Protein AF-A0AAN5SGB5-F1 (afdb_monomer_lite)

Foldseek 3Di:
DAEDEAEDEQLPAPDQDPVCPDDSVAAGEDAQVNLQCVLPPRLPDLHAYEYEYAADLDQPWAQHDDHRYCSVSVVQSVLCQQVQAWDWDFDCDDRRTHTDTHGRNAHHWYLAYEYENSQEFDFDDDSQHTYTYWHALCQVRRTDPQHDPPQPPHQQSHWAWDWDDDDQKIWTCTGHGDHIDMDGTDDRRPPPDDDDPPPDDDDDD

Sequence (205 aa):
HKIRLIVLNSEDIPEYDISMKYKGQWDYAFSNEQLNWVAHTALNTDYKIIFCSHTPLIESVEGFDLAIRNSEAMLGIMKAYTTGTSYSSSNNTGDFKYNVSVDYNKKGTIVCCLFGHVHADNIVYKDNIAHISTTCSNCSYRYGSSAIKNATGTVNEIALDFLTIRNDMGFLTRFGAGSDRSFTYVNNTKESKKEKSYLGLKLLG

Organism: Clostridium perfringens (NCBI:txid1502)

Structure (mmCIF, N/CA/C/O backbone):
data_AF-A0AAN5SGB5-F1
#
_entry.id   AF-A0AAN5SGB5-F1
#
loop_
_atom_site.group_PDB
_atom_site.id
_atom_site.type_symbol
_atom_site.label_atom_id
_atom_site.label_alt_id
_atom_site.label_comp_id
_atom_site.label_asym_id
_atom_site.label_entity_id
_atom_site.label_seq_id
_atom_site.pdbx_PDB_ins_code
_atom_site.Cartn_x
_atom_site.Cartn_y
_atom_site.Cartn_z
_atom_site.occupancy
_atom_site.B_iso_or_equiv
_atom_site.auth_seq_id
_atom_site.auth_comp_id
_atom_site.auth_asym_id
_atom_site.auth_atom_id
_atom_site.pdbx_PDB_model_num
ATOM 1 N N . HIS A 1 1 ? -15.866 -13.011 -2.132 1.00 70.69 1 HIS A N 1
ATOM 2 C CA . HIS A 1 1 ? -15.562 -12.089 -1.012 1.00 70.69 1 HIS A CA 1
ATOM 3 C C . HIS A 1 1 ? -15.629 -10.653 -1.502 1.00 70.69 1 HIS A C 1
ATOM 5 O O . HIS A 1 1 ? -15.286 -10.419 -2.653 1.00 70.69 1 HIS A O 1
ATOM 11 N N . LYS A 1 2 ? -16.076 -9.706 -0.669 1.00 91.56 2 LYS A N 1
ATOM 12 C CA . LYS A 1 2 ? -16.088 -8.284 -1.034 1.00 91.56 2 LYS A CA 1
ATOM 13 C C . LYS A 1 2 ? -14.760 -7.642 -0.625 1.00 91.56 2 LYS A C 1
ATOM 15 O O . LYS A 1 2 ? -14.340 -7.794 0.524 1.00 91.56 2 LYS A O 1
ATOM 20 N N . ILE A 1 3 ? -14.109 -6.973 -1.571 1.00 94.62 3 ILE A N 1
ATOM 21 C CA . ILE A 1 3 ? -12.841 -6.265 -1.377 1.00 94.62 3 ILE A CA 1
ATOM 22 C C . ILE A 1 3 ? -13.101 -4.774 -1.586 1.00 94.62 3 ILE A C 1
ATOM 24 O O . ILE A 1 3 ? -13.828 -4.396 -2.505 1.00 94.62 3 ILE A O 1
ATOM 28 N N . ARG A 1 4 ? -12.530 -3.933 -0.724 1.00 97.44 4 ARG A N 1
ATOM 29 C CA . ARG A 1 4 ? -12.435 -2.486 -0.918 1.00 97.44 4 ARG A CA 1
ATOM 30 C C . ARG A 1 4 ? -10.988 -2.146 -1.252 1.00 97.44 4 ARG A C 1
ATOM 32 O O . ARG A 1 4 ? -10.087 -2.470 -0.482 1.00 97.44 4 ARG A O 1
ATOM 39 N N . LEU A 1 5 ? -10.800 -1.488 -2.389 1.00 98.06 5 LEU A N 1
ATOM 40 C CA . LEU A 1 5 ? -9.534 -0.873 -2.754 1.00 98.06 5 LEU A CA 1
ATOM 41 C C . LEU A 1 5 ? -9.493 0.537 -2.162 1.00 98.06 5 LEU A C 1
ATOM 43 O O . LEU A 1 5 ? -10.425 1.313 -2.374 1.00 98.06 5 LEU A O 1
ATOM 47 N N . ILE A 1 6 ? -8.445 0.848 -1.408 1.00 98.75 6 ILE A N 1
ATOM 48 C CA . ILE A 1 6 ? -8.184 2.181 -0.865 1.00 98.75 6 ILE A CA 1
ATOM 49 C C . ILE A 1 6 ? -6.907 2.685 -1.523 1.00 98.75 6 ILE A C 1
ATOM 51 O O . ILE A 1 6 ? -5.841 2.109 -1.323 1.00 98.75 6 ILE A O 1
ATOM 55 N N . VAL A 1 7 ? -7.022 3.742 -2.320 1.00 98.56 7 VAL A N 1
ATOM 56 C CA . VAL A 1 7 ? -5.878 4.379 -2.976 1.00 98.56 7 VAL A CA 1
ATOM 57 C C . VAL A 1 7 ? -5.462 5.574 -2.132 1.00 98.56 7 VAL A C 1
ATOM 59 O O . VAL A 1 7 ? -6.266 6.473 -1.899 1.00 98.56 7 VAL A O 1
ATOM 62 N N . LEU A 1 8 ? -4.229 5.539 -1.643 1.00 98.44 8 LEU A N 1
ATOM 63 C CA . LEU A 1 8 ? -3.609 6.583 -0.848 1.00 98.44 8 LEU A CA 1
ATOM 64 C C . LEU A 1 8 ? -2.849 7.532 -1.771 1.00 98.44 8 LEU A C 1
ATOM 66 O O . LEU A 1 8 ? -2.127 7.087 -2.667 1.00 98.44 8 LEU A O 1
ATOM 70 N N . ASN A 1 9 ? -2.979 8.830 -1.520 1.00 96.62 9 ASN A N 1
ATOM 71 C CA . ASN A 1 9 ? -2.089 9.819 -2.105 1.00 96.62 9 ASN A CA 1
ATOM 72 C C . ASN A 1 9 ? -0.873 9.964 -1.185 1.00 96.62 9 ASN A C 1
ATOM 74 O O . ASN A 1 9 ? -0.976 10.581 -0.129 1.00 96.62 9 ASN A O 1
ATOM 78 N N . SER A 1 10 ? 0.261 9.372 -1.556 1.00 95.38 10 SER A N 1
ATOM 79 C CA . SER A 1 10 ? 1.516 9.520 -0.806 1.00 95.38 10 SER A CA 1
ATOM 80 C C . SER A 1 10 ? 2.233 10.849 -1.063 1.00 95.38 10 SER A C 1
ATOM 82 O O . SER A 1 10 ? 3.221 11.144 -0.399 1.00 95.38 10 SER A O 1
ATOM 84 N N . GLU A 1 11 ? 1.732 11.654 -1.998 1.00 93.12 11 GLU A N 1
ATOM 85 C CA . GLU A 1 11 ? 2.181 13.017 -2.306 1.00 93.12 11 GLU A CA 1
ATOM 86 C C . GLU A 1 11 ? 1.137 14.032 -1.819 1.00 93.12 11 GLU A C 1
ATOM 88 O O . GLU A 1 11 ? 0.857 15.045 -2.458 1.00 93.12 11 GLU A O 1
ATOM 93 N N . ASP A 1 12 ? 0.507 13.746 -0.680 1.00 93.81 12 ASP A N 1
ATOM 94 C CA . ASP A 1 12 ? -0.491 14.611 -0.055 1.00 93.81 12 ASP A CA 1
ATOM 95 C C . ASP A 1 12 ? 0.194 15.687 0.792 1.00 93.81 12 ASP A C 1
ATOM 97 O O . ASP A 1 12 ? 0.103 15.738 2.023 1.00 93.81 12 ASP A O 1
ATOM 101 N N . ILE A 1 13 ? 0.989 16.493 0.091 1.00 90.38 13 ILE A N 1
ATOM 102 C CA . ILE A 1 13 ? 1.775 17.596 0.627 1.00 90.38 13 ILE A CA 1
ATOM 103 C C . ILE A 1 13 ? 0.966 18.903 0.584 1.00 90.38 13 ILE A C 1
ATOM 105 O O . ILE A 1 13 ? 0.149 19.088 -0.319 1.00 90.38 13 ILE A O 1
ATOM 109 N N . PRO A 1 14 ? 1.194 19.836 1.528 1.00 83.62 14 PRO A N 1
ATOM 110 C CA . PRO A 1 14 ? 0.604 21.170 1.477 1.00 83.62 14 PRO A CA 1
ATOM 111 C C . PRO A 1 14 ? 0.874 21.855 0.131 1.00 83.62 14 PRO A C 1
ATOM 113 O O . PRO A 1 14 ? 1.974 21.749 -0.412 1.00 83.62 14 PRO A O 1
ATOM 116 N N . GLU A 1 15 ? -0.150 22.529 -0.394 1.00 69.88 15 GLU A N 1
ATOM 117 C CA . GLU A 1 15 ? -0.202 23.036 -1.765 1.00 69.88 15 GLU A CA 1
ATOM 118 C C . GLU A 1 15 ? 0.972 23.948 -2.170 1.00 69.88 15 GLU A C 1
ATOM 120 O O . GLU A 1 15 ? 1.651 24.585 -1.362 1.00 69.88 15 GLU A O 1
ATOM 125 N N . TYR A 1 16 ? 1.165 23.998 -3.485 1.00 61.81 16 TYR A N 1
ATOM 126 C CA . TYR A 1 16 ? 2.232 24.657 -4.227 1.00 61.81 16 TYR A CA 1
ATOM 127 C C . TYR A 1 16 ? 2.280 26.176 -3.966 1.00 61.81 16 TYR A C 1
ATOM 129 O O . TYR A 1 16 ? 1.573 26.957 -4.600 1.00 61.81 16 TYR A O 1
ATOM 137 N N . ASP A 1 17 ? 3.143 26.618 -3.054 1.00 60.91 17 ASP A N 1
ATOM 138 C CA . ASP A 1 17 ? 3.555 28.024 -2.990 1.00 60.91 17 ASP A CA 1
ATOM 139 C C . ASP A 1 17 ? 4.464 28.348 -4.196 1.00 60.91 17 ASP A C 1
ATOM 141 O O . ASP A 1 17 ? 5.175 27.478 -4.700 1.00 60.91 17 ASP A O 1
ATOM 145 N N . ILE A 1 18 ? 4.488 29.606 -4.649 1.00 67.94 18 ILE A N 1
ATOM 146 C CA . ILE A 1 18 ? 5.368 30.127 -5.717 1.00 67.94 18 ILE A CA 1
ATOM 147 C C . ILE A 1 18 ? 6.843 29.804 -5.413 1.00 67.94 18 ILE A C 1
ATOM 149 O O . ILE A 1 18 ? 7.663 29.668 -6.321 1.00 67.94 18 ILE A O 1
ATOM 153 N N . SER A 1 19 ? 7.173 29.633 -4.130 1.00 74.31 19 SER A N 1
ATOM 154 C CA . SER A 1 19 ? 8.485 29.199 -3.650 1.00 74.31 19 SER A CA 1
ATOM 155 C C . SER A 1 19 ? 8.826 27.724 -3.924 1.00 74.31 19 SER A C 1
ATOM 157 O O . SER A 1 19 ? 9.980 27.341 -3.741 1.00 74.31 19 SER A O 1
ATOM 159 N N . MET A 1 20 ? 7.862 26.895 -4.349 1.00 76.56 20 MET A N 1
ATOM 160 C CA . MET A 1 20 ? 7.984 25.435 -4.484 1.00 76.56 20 MET A CA 1
ATOM 161 C C . MET A 1 20 ? 8.637 24.788 -3.257 1.00 76.56 20 MET A C 1
ATOM 163 O O . MET A 1 20 ? 9.557 23.975 -3.385 1.00 76.56 20 MET A O 1
ATOM 167 N N . LYS A 1 21 ? 8.188 25.177 -2.057 1.00 85.19 21 LYS A N 1
ATOM 168 C CA . LYS A 1 21 ? 8.764 24.704 -0.789 1.00 85.19 21 LYS A CA 1
ATOM 169 C C . LYS A 1 21 ? 8.881 23.176 -0.722 1.00 85.19 21 LYS A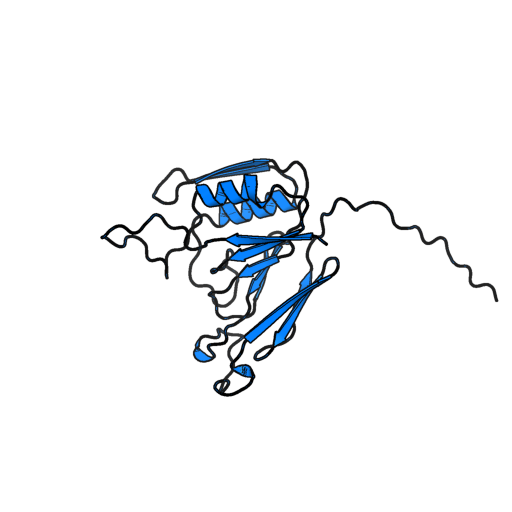 C 1
ATOM 171 O O . LYS A 1 21 ? 9.873 22.676 -0.199 1.00 85.19 21 LYS A O 1
ATOM 176 N N . TYR A 1 22 ? 7.892 22.469 -1.270 1.00 87.31 22 TYR A N 1
ATOM 177 C CA . TYR A 1 22 ? 7.870 21.015 -1.391 1.00 87.31 22 TYR A CA 1
ATOM 178 C C . TYR A 1 22 ? 7.742 20.601 -2.854 1.00 87.31 22 TYR A C 1
ATOM 180 O O . TYR A 1 22 ? 7.028 21.234 -3.636 1.00 87.31 22 TYR A O 1
ATOM 188 N N . LYS A 1 23 ? 8.435 19.527 -3.230 1.00 83.00 23 LYS A N 1
ATOM 189 C CA . LYS A 1 23 ? 8.429 18.978 -4.588 1.00 83.00 23 LYS A CA 1
ATOM 190 C C . LYS A 1 23 ? 7.710 17.639 -4.573 1.00 83.00 23 LYS A C 1
ATOM 192 O O . LYS A 1 23 ? 8.250 16.700 -4.011 1.00 83.00 23 LYS A O 1
ATOM 197 N N . GLY A 1 24 ? 6.571 17.513 -5.257 1.00 76.94 24 GLY A N 1
ATOM 198 C CA . GLY A 1 24 ? 5.805 16.250 -5.294 1.00 76.94 24 GLY A CA 1
ATOM 199 C C . GLY A 1 24 ? 6.640 15.018 -5.674 1.00 76.94 24 GLY A C 1
ATOM 200 O O . GLY A 1 24 ? 6.460 13.953 -5.107 1.00 76.94 24 GLY A O 1
ATOM 201 N N . GLN A 1 25 ? 7.661 15.190 -6.523 1.00 78.50 25 GLN A N 1
ATOM 202 C CA . GLN A 1 25 ? 8.574 14.104 -6.893 1.00 78.50 25 GLN A CA 1
ATOM 203 C C . GLN A 1 25 ? 9.465 13.586 -5.743 1.00 78.50 25 GLN A C 1
ATOM 205 O O . GLN A 1 25 ? 9.964 12.475 -5.842 1.00 78.50 25 GLN A O 1
ATOM 210 N N . TRP A 1 26 ? 9.722 14.378 -4.696 1.00 85.19 26 TRP A N 1
ATOM 211 C CA . TRP A 1 26 ? 10.708 14.062 -3.643 1.00 85.19 26 TRP A CA 1
ATOM 212 C C . TRP A 1 26 ? 10.199 14.299 -2.219 1.00 85.19 26 TRP A C 1
ATOM 214 O O . TRP A 1 26 ? 10.902 14.026 -1.249 1.00 85.19 26 TRP A O 1
ATOM 224 N N . ASP A 1 27 ? 8.995 14.839 -2.076 1.00 90.75 27 ASP A N 1
ATOM 225 C CA . ASP A 1 27 ? 8.362 15.116 -0.803 1.00 90.75 27 ASP A CA 1
ATOM 226 C C . ASP A 1 27 ? 7.076 14.316 -0.705 1.00 90.75 27 ASP A C 1
ATOM 228 O O . ASP A 1 27 ? 6.106 14.563 -1.417 1.00 90.75 27 ASP A O 1
ATOM 232 N N . TYR A 1 28 ? 7.075 13.380 0.236 1.00 94.44 28 TYR A N 1
ATOM 233 C CA . TYR A 1 28 ? 5.950 12.494 0.471 1.00 94.44 28 TYR A CA 1
ATOM 234 C C . TYR A 1 28 ? 5.349 12.781 1.841 1.00 94.44 28 TYR A C 1
ATOM 236 O O . TYR A 1 28 ? 6.070 12.985 2.828 1.00 94.44 28 TYR A O 1
ATOM 244 N N . ALA A 1 29 ? 4.025 12.791 1.915 1.00 95.88 29 ALA A N 1
ATOM 245 C CA . ALA A 1 29 ? 3.300 12.971 3.160 1.00 95.88 29 ALA A CA 1
ATOM 246 C C . ALA A 1 29 ? 1.897 12.372 3.084 1.00 95.88 29 ALA A C 1
ATOM 248 O O . ALA A 1 29 ? 1.324 12.227 2.005 1.00 95.88 29 ALA A O 1
ATOM 249 N N . PHE A 1 30 ? 1.339 12.090 4.259 1.00 97.38 30 PHE A N 1
ATOM 250 C CA . PHE A 1 30 ? -0.102 11.973 4.448 1.00 97.38 30 PHE A CA 1
ATOM 251 C C . PHE A 1 30 ? -0.606 13.164 5.261 1.00 97.38 30 PHE A C 1
ATOM 253 O O . PHE A 1 30 ? -0.117 13.412 6.370 1.00 97.38 30 PHE A O 1
ATOM 260 N N . SER A 1 31 ? -1.588 13.889 4.724 1.00 96.56 31 SER A N 1
ATOM 261 C CA . SER A 1 31 ? -2.222 15.001 5.432 1.00 96.56 31 SER A CA 1
ATOM 262 C C . SER A 1 31 ? -3.044 14.521 6.628 1.00 96.56 31 SER A C 1
ATOM 264 O O . SER A 1 31 ? -3.433 13.351 6.744 1.00 96.56 31 SER A O 1
ATOM 266 N N . ASN A 1 32 ? -3.367 15.464 7.508 1.00 97.50 32 ASN A N 1
ATOM 267 C CA . ASN A 1 32 ? -4.323 15.249 8.584 1.00 97.50 32 ASN A CA 1
ATOM 268 C C . ASN A 1 32 ? -5.679 14.747 8.052 1.00 97.50 32 ASN A C 1
ATOM 270 O O . ASN A 1 32 ? -6.284 13.843 8.633 1.00 97.50 32 ASN A O 1
ATOM 274 N N . GLU A 1 33 ? -6.145 15.317 6.945 1.00 97.81 33 GLU A N 1
ATOM 275 C CA . GLU A 1 33 ? -7.416 15.011 6.297 1.00 97.81 33 GLU A CA 1
ATOM 276 C C . GLU A 1 33 ? -7.434 13.570 5.785 1.00 97.81 33 GLU A C 1
ATOM 278 O O . GLU A 1 33 ? -8.380 12.832 6.068 1.00 97.81 33 GLU A O 1
ATOM 283 N N . GLN A 1 34 ? -6.378 13.134 5.094 1.00 98.44 34 GLN A N 1
ATOM 284 C CA . GLN A 1 34 ? -6.290 11.771 4.575 1.00 98.44 34 GLN A CA 1
ATOM 285 C C . GLN A 1 34 ? -6.175 10.739 5.701 1.00 98.44 34 GLN A C 1
ATOM 287 O O . GLN A 1 34 ? -6.854 9.711 5.651 1.00 98.44 34 GLN A O 1
ATOM 292 N N . LEU A 1 35 ? -5.387 11.015 6.747 1.00 98.75 35 LEU A N 1
ATOM 293 C CA . LEU A 1 35 ? -5.286 10.139 7.922 1.00 98.75 35 LEU A CA 1
ATOM 294 C C . LEU A 1 35 ? -6.650 9.945 8.597 1.00 98.75 35 LEU A C 1
ATOM 296 O O . LEU A 1 35 ? -7.064 8.811 8.853 1.00 98.75 35 LEU A O 1
ATOM 300 N N . ASN A 1 36 ? -7.384 11.035 8.828 1.00 98.75 36 ASN A N 1
ATOM 301 C CA . ASN A 1 36 ? -8.719 10.980 9.425 1.00 98.75 36 ASN A CA 1
ATOM 302 C C . ASN A 1 36 ? -9.744 10.319 8.493 1.00 98.75 36 ASN A C 1
ATOM 304 O O . ASN A 1 36 ? -10.579 9.530 8.944 1.00 98.75 36 ASN A O 1
ATOM 308 N N . TRP A 1 37 ? -9.671 10.571 7.185 1.00 98.81 37 TRP A N 1
ATOM 309 C CA . TRP A 1 37 ? -10.528 9.904 6.209 1.00 98.81 37 TRP A CA 1
ATOM 310 C C . TRP A 1 37 ? -10.309 8.387 6.204 1.00 98.81 37 TRP A C 1
ATOM 312 O O . TRP A 1 37 ? -11.288 7.633 6.251 1.00 98.81 37 TRP A O 1
ATOM 322 N N . VAL A 1 38 ? -9.055 7.921 6.217 1.00 98.81 38 VAL A N 1
ATOM 323 C CA . VAL A 1 38 ? -8.754 6.484 6.304 1.00 98.81 38 VAL A CA 1
ATOM 324 C C . VAL A 1 38 ? -9.309 5.904 7.601 1.00 98.81 38 VAL A C 1
ATOM 326 O O . VAL A 1 38 ? -10.053 4.920 7.550 1.00 98.81 38 VAL A O 1
ATOM 329 N N . ALA A 1 39 ? -8.995 6.531 8.738 1.00 98.69 39 ALA A N 1
ATOM 330 C CA . ALA A 1 39 ? -9.362 6.038 10.062 1.00 98.69 39 ALA A CA 1
ATOM 331 C C . ALA A 1 39 ? -10.882 5.939 10.273 1.00 98.69 39 ALA A C 1
ATOM 333 O O . ALA A 1 39 ? -11.379 4.946 10.803 1.00 98.69 39 ALA A O 1
ATOM 334 N N . HIS A 1 40 ? -11.636 6.949 9.837 1.00 98.50 40 HIS A N 1
ATOM 335 C CA . HIS A 1 40 ? -13.053 7.079 10.191 1.00 98.50 40 HIS A CA 1
ATOM 336 C C . HIS A 1 40 ? -14.019 6.703 9.068 1.00 98.50 40 HIS A C 1
ATOM 338 O O . HIS A 1 40 ? -15.154 6.309 9.342 1.00 98.50 40 HIS A O 1
ATOM 344 N N . THR A 1 41 ? -13.591 6.802 7.808 1.00 98.44 41 THR A N 1
ATOM 345 C CA . THR A 1 41 ? -14.470 6.606 6.645 1.00 98.44 41 THR A CA 1
ATOM 346 C C . THR A 1 41 ? -14.069 5.380 5.836 1.00 98.44 41 THR A C 1
ATOM 348 O O . THR A 1 41 ? -14.877 4.468 5.644 1.00 98.44 41 THR A O 1
ATOM 351 N N . ALA A 1 42 ? -12.821 5.319 5.367 1.00 98.25 42 ALA A N 1
ATOM 352 C CA . ALA A 1 42 ? -12.399 4.279 4.432 1.00 98.25 42 ALA A CA 1
ATOM 353 C C . ALA A 1 42 ? -12.380 2.885 5.084 1.00 98.25 42 ALA A C 1
ATOM 355 O O . ALA A 1 42 ? -12.842 1.913 4.473 1.00 98.25 42 ALA A O 1
ATOM 356 N N . LEU A 1 43 ? -11.922 2.803 6.338 1.00 97.75 43 LEU A N 1
ATOM 357 C CA . LEU A 1 43 ? -11.864 1.568 7.129 1.00 97.75 43 LEU A CA 1
ATOM 358 C C . LEU A 1 43 ? -13.170 1.229 7.861 1.00 97.75 43 LEU A C 1
ATOM 360 O O . LEU A 1 43 ? -13.315 0.118 8.375 1.00 97.75 43 LEU A O 1
ATOM 364 N N . ASN A 1 44 ? -14.170 2.115 7.840 1.00 95.38 44 ASN A N 1
ATOM 365 C CA . ASN A 1 44 ? -15.505 1.809 8.350 1.00 95.38 44 ASN A CA 1
ATOM 366 C C . ASN A 1 44 ? -16.273 0.910 7.364 1.00 95.38 44 ASN A C 1
ATOM 368 O O . ASN A 1 44 ? -17.079 1.354 6.543 1.00 95.38 44 ASN A O 1
ATOM 372 N N . THR A 1 45 ? -15.952 -0.381 7.389 1.00 94.25 45 THR A N 1
ATOM 373 C CA . THR A 1 45 ? -16.521 -1.401 6.504 1.00 94.25 45 THR A CA 1
ATOM 374 C C . THR A 1 45 ? -16.342 -2.805 7.082 1.00 94.25 45 THR A C 1
ATOM 376 O O . THR A 1 45 ? -15.561 -3.020 8.008 1.00 94.25 45 THR A O 1
ATOM 379 N N . ASP A 1 46 ? -17.075 -3.767 6.523 1.00 92.19 46 ASP A N 1
ATOM 380 C CA . ASP A 1 46 ? -16.894 -5.207 6.755 1.00 92.19 46 ASP A CA 1
ATOM 381 C C . ASP A 1 46 ? -16.121 -5.895 5.606 1.00 92.19 46 ASP A C 1
ATOM 383 O O . ASP A 1 46 ? -16.009 -7.120 5.568 1.00 92.19 46 ASP A O 1
ATOM 387 N N . TYR A 1 47 ? -15.633 -5.132 4.620 1.00 95.38 47 TYR A N 1
ATOM 388 C CA . TYR A 1 47 ? -14.919 -5.676 3.459 1.00 95.38 47 TYR A CA 1
ATOM 389 C C . TYR A 1 47 ? -13.450 -5.925 3.800 1.00 95.38 47 TYR A C 1
ATOM 391 O O . TYR A 1 47 ? -12.880 -5.262 4.664 1.00 95.38 47 TYR A O 1
ATOM 399 N N . LYS A 1 48 ? -12.814 -6.851 3.074 1.00 95.62 48 LYS A N 1
ATOM 400 C CA . LYS A 1 48 ? -11.353 -6.979 3.102 1.00 95.62 48 LYS A CA 1
ATOM 401 C C . LYS A 1 48 ? -10.730 -5.779 2.389 1.00 95.62 48 LYS A C 1
ATOM 403 O O . LYS A 1 48 ? -11.280 -5.315 1.390 1.00 95.62 48 LYS A O 1
ATOM 408 N N . ILE A 1 49 ? -9.597 -5.299 2.877 1.00 98.06 49 ILE A N 1
ATOM 409 C CA . ILE A 1 49 ? -8.957 -4.081 2.380 1.00 98.06 49 ILE A CA 1
ATOM 410 C C . ILE A 1 49 ? -7.717 -4.423 1.562 1.00 98.06 49 ILE A C 1
ATOM 412 O O . ILE A 1 49 ? -6.894 -5.225 1.999 1.00 98.06 49 ILE A O 1
ATOM 416 N N . ILE A 1 50 ? -7.567 -3.788 0.404 1.00 98.62 50 ILE A N 1
ATOM 417 C CA . ILE A 1 50 ? -6.280 -3.644 -0.281 1.00 98.62 50 ILE A CA 1
ATOM 418 C C . ILE A 1 50 ? -5.953 -2.157 -0.278 1.00 98.62 50 ILE A C 1
ATOM 420 O O . ILE A 1 50 ? -6.772 -1.352 -0.725 1.00 98.62 50 ILE A O 1
ATOM 424 N N . PHE A 1 51 ? -4.777 -1.804 0.226 1.00 98.81 51 PHE A N 1
ATOM 425 C CA . PHE A 1 51 ? -4.242 -0.456 0.079 1.00 98.81 51 PHE A CA 1
ATOM 426 C C . PHE A 1 51 ? -3.372 -0.374 -1.172 1.00 98.81 51 PHE A C 1
ATOM 428 O O . PHE A 1 51 ? -2.660 -1.327 -1.480 1.00 98.81 51 PHE A O 1
ATOM 435 N N . CYS A 1 52 ? -3.404 0.764 -1.854 1.00 98.56 52 CYS A N 1
ATOM 436 C CA . CYS A 1 52 ? -2.455 1.133 -2.898 1.00 98.56 52 CYS A CA 1
ATOM 437 C C . CYS A 1 52 ? -1.830 2.480 -2.545 1.00 98.56 52 CYS A C 1
ATOM 439 O O . CYS A 1 52 ? -2.556 3.403 -2.195 1.00 98.56 52 CYS A O 1
ATOM 441 N N . SER A 1 53 ? -0.517 2.601 -2.676 1.00 97.56 53 SER A N 1
ATOM 442 C CA . SER A 1 53 ? 0.244 3.846 -2.527 1.00 97.56 53 SER A CA 1
ATOM 443 C C . SER A 1 53 ? 1.223 3.968 -3.693 1.00 97.56 53 SER A C 1
ATOM 445 O O . SER A 1 53 ? 1.586 2.952 -4.285 1.00 97.56 53 SER A O 1
ATOM 447 N N . HIS A 1 54 ? 1.670 5.173 -4.047 1.00 96.06 54 HIS A N 1
ATOM 448 C CA . HIS A 1 54 ? 2.774 5.282 -5.001 1.00 96.06 54 HIS A CA 1
ATOM 449 C C . HIS A 1 54 ? 4.088 4.870 -4.329 1.00 96.06 54 HIS A C 1
ATOM 451 O O . HIS A 1 54 ? 4.751 3.944 -4.797 1.00 96.06 54 HIS A O 1
ATOM 457 N N . THR A 1 55 ? 4.412 5.489 -3.194 1.00 96.25 55 THR A N 1
ATOM 458 C CA . THR A 1 55 ? 5.663 5.256 -2.462 1.00 96.25 55 THR A CA 1
ATOM 459 C C . THR A 1 55 ? 5.487 4.241 -1.325 1.00 96.25 55 THR A C 1
ATOM 461 O O . THR A 1 55 ? 4.366 4.040 -0.827 1.00 96.25 55 THR A O 1
ATOM 464 N N . PRO A 1 56 ? 6.565 3.541 -0.920 1.00 96.69 56 PRO A N 1
ATOM 465 C CA . PRO A 1 56 ? 6.512 2.581 0.176 1.00 96.69 56 PRO A CA 1
ATOM 466 C C . PRO A 1 56 ? 6.222 3.255 1.521 1.00 96.69 56 PRO A C 1
ATOM 468 O O . PRO A 1 56 ? 6.891 4.200 1.923 1.00 96.69 56 PRO A O 1
ATOM 471 N N . LEU A 1 57 ? 5.281 2.690 2.283 1.00 97.00 57 LEU A N 1
ATOM 472 C CA . LEU A 1 57 ? 5.016 3.110 3.668 1.00 97.00 57 LEU A CA 1
ATOM 473 C C . LEU A 1 57 ? 6.099 2.627 4.653 1.00 97.00 57 LEU A C 1
ATOM 475 O O . LEU A 1 57 ? 6.075 3.007 5.821 1.00 97.00 57 LEU A O 1
ATOM 479 N N . ILE A 1 58 ? 6.998 1.738 4.221 1.00 96.88 58 ILE A N 1
ATOM 480 C CA . ILE A 1 58 ? 8.014 1.097 5.060 1.00 96.88 58 ILE A CA 1
ATOM 481 C C . ILE A 1 58 ? 9.404 1.236 4.433 1.00 96.88 58 ILE A C 1
ATOM 483 O O . ILE A 1 58 ? 9.551 1.135 3.222 1.00 96.88 58 ILE A O 1
ATOM 487 N N . GLU A 1 59 ? 10.423 1.421 5.268 1.00 95.00 59 GLU A N 1
ATOM 488 C CA . GLU A 1 59 ? 11.799 1.678 4.809 1.00 95.00 59 GLU A CA 1
ATOM 489 C C . GLU A 1 59 ? 12.565 0.402 4.439 1.00 95.00 59 GLU A C 1
ATOM 491 O O . GLU A 1 59 ? 13.512 0.425 3.662 1.00 95.00 59 GLU A O 1
ATOM 496 N N . SER A 1 60 ? 12.153 -0.743 4.987 1.00 93.56 60 SER A N 1
ATOM 497 C CA . SER A 1 60 ? 12.827 -2.032 4.818 1.00 93.56 60 SER A CA 1
ATOM 498 C C . SER A 1 60 ? 12.463 -2.713 3.494 1.00 93.56 60 SER A C 1
ATOM 500 O O . SER A 1 60 ? 12.055 -3.874 3.494 1.00 93.56 60 SER A O 1
ATOM 502 N N . VAL A 1 61 ? 12.539 -1.985 2.382 1.00 95.56 61 VAL A N 1
ATOM 503 C CA . VAL A 1 61 ? 12.250 -2.485 1.031 1.00 95.56 61 VAL A CA 1
ATOM 504 C C . VAL A 1 61 ? 13.426 -2.202 0.109 1.00 95.56 61 VAL A C 1
ATOM 506 O O . VAL A 1 61 ? 14.127 -1.199 0.240 1.00 95.56 61 VAL A O 1
ATOM 509 N N . GLU A 1 62 ? 13.657 -3.100 -0.835 1.00 95.31 62 GLU A N 1
ATOM 510 C CA . GLU A 1 62 ? 14.659 -2.901 -1.869 1.00 95.31 62 GLU A CA 1
ATOM 511 C C . GLU A 1 62 ? 14.252 -1.738 -2.782 1.00 95.31 62 GLU A C 1
ATOM 513 O O . GLU A 1 62 ? 13.096 -1.670 -3.201 1.00 95.31 62 GLU A O 1
ATOM 518 N N . GLY A 1 63 ? 15.202 -0.842 -3.079 1.00 93.56 63 GLY A N 1
ATOM 519 C CA . GLY A 1 63 ? 14.985 0.362 -3.890 1.00 93.56 63 GLY A CA 1
ATOM 520 C C . GLY A 1 63 ? 14.372 1.549 -3.134 1.00 93.56 63 GLY A C 1
ATOM 521 O O . GLY A 1 63 ? 13.957 2.514 -3.770 1.00 93.56 63 GLY A O 1
ATOM 522 N N . PHE A 1 64 ? 14.297 1.488 -1.800 1.00 94.62 64 PHE A N 1
ATOM 523 C CA . PHE A 1 64 ? 13.836 2.600 -0.966 1.00 94.62 64 PHE A CA 1
ATOM 524 C C . PHE A 1 64 ? 14.718 3.852 -1.116 1.00 94.62 64 PHE A C 1
ATOM 526 O O . PHE A 1 64 ? 15.946 3.746 -1.131 1.00 94.62 64 PHE A O 1
ATOM 533 N N . ASP A 1 65 ? 14.096 5.032 -1.162 1.00 92.19 65 ASP A N 1
ATOM 534 C CA . ASP A 1 65 ? 14.776 6.327 -1.239 1.00 92.19 65 ASP A CA 1
ATOM 535 C C . ASP A 1 65 ? 14.486 7.232 -0.027 1.00 92.19 65 ASP A C 1
ATOM 537 O O . ASP A 1 65 ? 15.410 7.617 0.689 1.00 92.19 65 ASP A O 1
ATOM 541 N N . LEU A 1 66 ? 13.220 7.579 0.213 1.00 93.69 66 LEU A N 1
ATOM 542 C CA . LEU A 1 66 ? 12.786 8.618 1.140 1.00 93.69 66 LEU A CA 1
ATOM 543 C C . LEU A 1 66 ? 11.526 8.185 1.891 1.00 93.69 66 LEU A C 1
ATOM 545 O O . LEU A 1 66 ? 10.595 7.601 1.336 1.00 93.69 66 LEU A O 1
ATOM 549 N N . ALA A 1 67 ? 11.483 8.524 3.178 1.00 94.25 67 ALA A N 1
ATOM 550 C CA . ALA A 1 67 ? 10.344 8.227 4.033 1.00 94.25 67 ALA A CA 1
ATOM 551 C C . ALA A 1 67 ? 9.167 9.177 3.768 1.00 94.25 67 ALA A C 1
ATOM 553 O O . ALA A 1 67 ? 9.344 10.381 3.573 1.00 94.25 67 ALA A O 1
ATOM 554 N N . ILE A 1 68 ? 7.948 8.639 3.847 1.00 95.88 68 ILE A N 1
ATOM 555 C CA . ILE A 1 68 ? 6.717 9.432 3.828 1.00 95.88 68 ILE A CA 1
ATOM 556 C C . ILE A 1 68 ? 6.504 10.041 5.212 1.00 95.88 68 ILE A C 1
ATOM 558 O O . ILE A 1 68 ? 6.416 9.321 6.214 1.00 95.88 68 ILE A O 1
ATOM 562 N N . ARG A 1 69 ? 6.367 11.367 5.273 1.00 96.00 69 ARG A N 1
ATOM 563 C CA . ARG A 1 69 ? 5.998 12.062 6.511 1.00 96.00 69 ARG A CA 1
ATOM 564 C C . ARG A 1 69 ? 4.618 11.594 6.970 1.00 96.00 69 ARG A C 1
ATOM 566 O O . ARG A 1 69 ? 3.696 11.486 6.163 1.00 96.00 69 ARG A O 1
ATOM 573 N N . ASN A 1 70 ? 4.479 11.334 8.265 1.00 97.50 70 ASN A N 1
ATOM 574 C CA . ASN A 1 70 ? 3.262 10.809 8.886 1.00 97.50 70 ASN A CA 1
ATOM 575 C C . ASN A 1 70 ? 2.905 9.360 8.476 1.00 97.50 70 ASN A C 1
ATOM 577 O O . ASN A 1 70 ? 1.789 8.894 8.731 1.00 97.50 70 ASN A O 1
ATOM 581 N N . SER A 1 71 ? 3.825 8.604 7.857 1.00 97.31 71 SER A N 1
ATOM 582 C CA . SER A 1 71 ? 3.607 7.171 7.577 1.00 97.31 71 SER A CA 1
ATOM 583 C C . SER A 1 71 ? 3.432 6.342 8.843 1.00 97.31 71 SER A C 1
ATOM 585 O O . SER A 1 71 ? 2.687 5.361 8.832 1.00 97.31 71 SER A O 1
ATOM 587 N N . GLU A 1 72 ? 4.054 6.739 9.950 1.00 97.69 72 GLU A N 1
ATOM 588 C CA . GLU A 1 72 ? 3.882 6.102 11.251 1.00 97.69 72 GLU A CA 1
ATOM 589 C C . GLU A 1 72 ? 2.429 6.174 11.731 1.00 97.69 72 GLU A C 1
ATOM 591 O O . GLU A 1 72 ? 1.925 5.199 12.292 1.00 97.69 72 GLU A O 1
ATOM 596 N N . ALA A 1 73 ? 1.733 7.278 11.434 1.00 98.50 73 ALA A N 1
ATOM 597 C CA . ALA A 1 73 ? 0.314 7.437 11.728 1.00 98.50 73 ALA A CA 1
ATOM 598 C C . ALA A 1 73 ? -0.541 6.488 10.887 1.00 98.50 73 ALA A C 1
ATOM 600 O O . ALA A 1 73 ? -1.374 5.759 11.426 1.00 98.50 73 ALA A O 1
ATOM 601 N N . MET A 1 74 ? -0.291 6.437 9.575 1.00 98.69 74 MET A N 1
ATOM 602 C CA . MET A 1 74 ? -1.003 5.539 8.661 1.00 98.69 74 MET A CA 1
ATOM 603 C C . MET A 1 74 ? -0.818 4.067 9.054 1.00 98.69 74 MET A C 1
ATOM 605 O O . MET A 1 74 ? -1.791 3.324 9.187 1.00 98.69 74 MET A O 1
ATOM 609 N N . LEU A 1 75 ? 0.424 3.649 9.315 1.00 98.56 75 LEU A N 1
ATOM 610 C CA . LEU A 1 75 ? 0.742 2.291 9.762 1.00 98.56 75 LEU A CA 1
ATOM 611 C C . LEU A 1 75 ? 0.105 1.971 11.121 1.00 98.56 75 LEU A C 1
ATOM 613 O O . LEU A 1 75 ? -0.398 0.865 11.317 1.00 98.56 75 LEU A O 1
ATOM 617 N N . GLY A 1 76 ? 0.077 2.935 12.043 1.00 98.62 76 GLY A N 1
ATOM 618 C CA . GLY A 1 76 ? -0.599 2.802 13.332 1.00 98.62 76 GLY A CA 1
ATOM 619 C C . GLY A 1 76 ? -2.107 2.583 13.192 1.00 98.62 76 GLY A C 1
ATOM 620 O O . GLY A 1 76 ? -2.652 1.666 13.811 1.00 98.62 76 GLY A O 1
ATOM 621 N N . ILE A 1 77 ? -2.767 3.343 12.312 1.00 98.81 77 ILE A N 1
ATOM 622 C CA . ILE A 1 77 ? -4.187 3.167 11.968 1.00 98.81 77 ILE A CA 1
ATOM 623 C C . ILE A 1 77 ? -4.428 1.770 11.376 1.00 98.81 77 ILE A C 1
ATOM 625 O O . ILE A 1 77 ? -5.352 1.072 11.801 1.00 98.81 77 ILE A O 1
ATOM 629 N N . MET A 1 78 ? -3.597 1.339 10.420 1.00 98.56 78 MET A N 1
ATOM 630 C CA . MET A 1 78 ? -3.703 0.020 9.780 1.00 98.56 78 MET A CA 1
ATOM 631 C C . MET A 1 78 ? -3.543 -1.121 10.790 1.00 98.56 78 MET A C 1
ATOM 633 O O . MET A 1 78 ? -4.335 -2.065 10.785 1.00 98.56 78 MET A O 1
ATOM 637 N N . LYS A 1 79 ? -2.555 -1.021 11.685 1.00 98.19 79 LYS A N 1
ATOM 638 C CA . LYS A 1 79 ? -2.332 -1.988 12.764 1.00 98.19 79 LYS A CA 1
ATOM 639 C C . LYS A 1 79 ? -3.530 -2.056 13.702 1.00 98.19 79 LYS A C 1
ATOM 641 O O . LYS A 1 79 ? -4.042 -3.139 13.953 1.00 98.19 79 LYS A O 1
ATOM 646 N N . ALA A 1 80 ? -4.009 -0.910 14.177 1.00 98.19 80 ALA A N 1
ATOM 647 C CA . ALA A 1 80 ? -5.148 -0.851 15.086 1.00 98.19 80 ALA A CA 1
ATOM 648 C C . ALA A 1 80 ? -6.420 -1.444 14.467 1.00 98.19 80 ALA A C 1
ATOM 650 O O . ALA A 1 80 ? -7.190 -2.121 15.150 1.00 98.19 80 ALA A O 1
ATOM 651 N N . TYR A 1 81 ? -6.607 -1.262 13.157 1.00 97.75 81 TYR A N 1
ATOM 652 C CA . TYR A 1 81 ? -7.699 -1.881 12.414 1.00 97.75 81 TYR A CA 1
ATOM 653 C C . TYR A 1 81 ? -7.592 -3.411 12.393 1.00 97.75 81 TYR A C 1
ATOM 655 O O . TYR A 1 81 ? -8.584 -4.098 12.641 1.00 97.75 81 TYR A O 1
ATOM 663 N N . THR A 1 82 ? -6.407 -3.980 12.140 1.00 96.56 82 THR A N 1
ATOM 664 C CA . THR A 1 82 ? -6.231 -5.446 12.115 1.00 96.56 82 THR A CA 1
ATOM 665 C C . THR A 1 82 ? -6.278 -6.070 13.508 1.00 96.56 82 THR A C 1
ATOM 667 O O . THR A 1 82 ? -6.719 -7.214 13.653 1.00 96.56 82 THR A O 1
ATOM 670 N N . THR A 1 83 ? -5.889 -5.329 14.548 1.00 95.88 83 THR A N 1
ATOM 671 C CA . THR A 1 83 ? -5.942 -5.790 15.942 1.00 95.88 83 THR A CA 1
ATOM 672 C C . THR A 1 83 ? -7.274 -5.518 16.627 1.00 95.88 83 THR A C 1
ATOM 674 O O . THR A 1 83 ? -7.562 -6.182 17.624 1.00 95.88 83 THR A O 1
ATOM 677 N N . GLY A 1 84 ? -8.121 -4.642 16.076 1.00 96.12 84 GLY A N 1
ATOM 678 C CA . GLY A 1 84 ? -9.383 -4.242 16.699 1.00 96.12 84 GLY A CA 1
ATOM 679 C C . GLY A 1 84 ? -9.130 -3.518 18.018 1.00 96.12 84 GLY A C 1
ATOM 680 O O . GLY A 1 84 ? -9.669 -3.907 19.051 1.00 96.12 84 GLY A O 1
ATOM 681 N N . THR A 1 85 ? -8.224 -2.544 17.988 1.00 97.44 85 THR A N 1
ATOM 682 C CA . THR A 1 85 ? -7.832 -1.743 19.151 1.00 97.44 85 THR A CA 1
ATOM 683 C C . THR A 1 85 ? -7.949 -0.260 18.834 1.00 97.44 85 THR A C 1
ATOM 685 O O . THR A 1 85 ? -8.088 0.135 17.676 1.00 97.44 85 THR A O 1
ATOM 688 N N . SER A 1 86 ? -7.842 0.577 19.859 1.00 98.19 86 SER A N 1
ATOM 689 C CA . SER A 1 86 ? -7.749 2.020 19.676 1.00 98.19 86 SER A CA 1
ATOM 690 C C . SER A 1 86 ? -6.347 2.451 19.234 1.00 98.19 86 SER A C 1
ATOM 692 O O . SER A 1 86 ? -5.352 1.773 19.506 1.00 98.19 86 SER A O 1
ATOM 694 N N . TYR A 1 87 ? -6.273 3.591 18.555 1.00 98.56 87 TYR A N 1
ATOM 695 C CA . TYR A 1 87 ? -5.040 4.258 18.154 1.00 98.56 87 TYR A CA 1
ATOM 696 C C . TYR A 1 87 ? -5.210 5.766 18.258 1.00 98.56 87 TYR A C 1
ATOM 698 O O . TYR A 1 87 ? -6.235 6.298 17.846 1.00 98.56 87 TYR A O 1
ATOM 706 N N . SER A 1 88 ? -4.195 6.445 18.781 1.00 98.44 88 SER A N 1
ATOM 707 C CA . SER A 1 88 ? -4.135 7.901 18.819 1.00 98.44 88 SER A CA 1
ATOM 708 C C . SER A 1 88 ? -2.702 8.349 18.569 1.00 98.44 88 SER A C 1
ATOM 710 O O . SER A 1 88 ? -1.771 7.790 19.153 1.00 98.44 88 SER A O 1
ATOM 712 N N . SER A 1 89 ? -2.526 9.327 17.686 1.00 98.19 89 SER A N 1
ATOM 713 C CA . SER A 1 89 ? -1.242 9.971 17.420 1.00 98.19 89 SER A CA 1
ATOM 714 C C . SER A 1 89 ? -1.464 11.392 16.923 1.00 98.19 89 SER A C 1
ATOM 716 O O . SER A 1 89 ? -2.452 11.691 16.248 1.00 98.19 89 SER A O 1
ATOM 718 N N . SER A 1 90 ? -0.516 12.268 17.232 1.00 97.69 90 SER A N 1
ATOM 719 C CA . SER A 1 90 ? -0.546 13.651 16.785 1.00 97.69 90 SER A CA 1
ATOM 720 C C . SER A 1 90 ? 0.858 14.194 16.583 1.00 97.69 90 SER A C 1
ATOM 722 O O . SER A 1 90 ? 1.740 13.960 17.411 1.00 97.69 90 SER A O 1
ATOM 724 N N . ASN A 1 91 ? 1.018 15.017 15.556 1.00 95.31 91 ASN A N 1
ATOM 725 C CA . ASN A 1 91 ? 2.121 15.951 15.417 1.00 95.31 91 ASN A CA 1
ATOM 726 C C . ASN A 1 91 ? 1.534 17.364 15.369 1.00 95.31 91 ASN A C 1
ATOM 728 O O . ASN A 1 91 ? 0.751 17.674 14.480 1.00 95.31 91 ASN A O 1
ATOM 732 N N . ASN A 1 92 ? 1.908 18.228 16.310 1.00 93.75 92 ASN A N 1
ATOM 733 C CA . ASN A 1 92 ? 1.329 19.570 16.427 1.00 93.75 92 ASN A CA 1
ATOM 734 C C . ASN A 1 92 ? 2.237 20.671 15.858 1.00 93.75 92 ASN A C 1
ATOM 736 O O . ASN A 1 92 ? 1.960 21.853 16.061 1.00 93.75 92 ASN A O 1
ATOM 740 N N . THR A 1 93 ? 3.329 20.311 15.176 1.00 89.56 93 THR A N 1
ATOM 741 C CA . THR A 1 93 ? 4.330 21.263 14.683 1.00 89.56 93 THR A CA 1
ATOM 742 C C . THR A 1 93 ? 4.555 21.145 13.176 1.00 89.56 93 THR A C 1
ATOM 744 O O . THR A 1 93 ? 4.470 20.071 12.582 1.00 89.56 93 THR A O 1
ATOM 747 N N . GLY A 1 94 ? 4.871 22.286 12.556 1.00 90.25 94 GLY A N 1
ATOM 748 C CA . GLY A 1 94 ? 5.199 22.374 11.135 1.00 90.25 94 GLY A CA 1
ATOM 749 C C . GLY A 1 94 ? 4.017 22.152 10.188 1.00 90.25 94 GLY A C 1
ATOM 750 O O . GLY A 1 94 ? 2.858 22.042 10.592 1.00 90.25 94 GLY A O 1
ATOM 751 N N . ASP A 1 95 ? 4.343 22.101 8.900 1.00 91.00 95 ASP A N 1
ATOM 752 C CA . ASP A 1 95 ? 3.364 22.074 7.808 1.00 91.00 95 ASP A CA 1
ATOM 753 C C . ASP A 1 95 ? 2.663 20.712 7.664 1.00 91.00 95 ASP A C 1
ATOM 755 O O . ASP A 1 95 ? 1.596 20.626 7.069 1.00 91.00 95 ASP A O 1
ATOM 759 N N . PHE A 1 96 ? 3.231 19.658 8.259 1.00 93.12 96 PHE A N 1
ATOM 760 C CA . PHE A 1 96 ? 2.707 18.286 8.233 1.00 93.12 96 PHE A CA 1
ATOM 761 C C . PHE A 1 96 ? 2.039 17.882 9.549 1.00 93.12 96 PHE A C 1
ATOM 763 O O . PHE A 1 96 ? 1.987 16.699 9.890 1.00 93.12 96 PHE A O 1
ATOM 770 N N . LYS A 1 97 ? 1.560 18.861 10.320 1.00 95.94 97 LYS A N 1
ATOM 771 C CA . LYS A 1 97 ? 0.824 18.604 11.557 1.00 95.94 97 LYS A CA 1
ATOM 772 C C . LYS A 1 97 ? -0.406 17.726 11.298 1.00 95.94 97 LYS A C 1
ATOM 774 O O . LYS A 1 97 ? -1.100 17.887 10.296 1.00 95.94 97 LYS A O 1
ATOM 779 N N . TYR A 1 98 ? -0.701 16.832 12.229 1.00 97.56 98 TYR A N 1
ATOM 780 C CA . TYR A 1 98 ? -1.875 15.969 12.196 1.00 97.56 98 TYR A CA 1
ATOM 781 C C . TYR A 1 98 ? -2.344 15.631 13.607 1.00 97.56 98 TYR A C 1
ATOM 783 O O . TYR A 1 98 ? -1.574 15.676 14.566 1.00 97.56 98 TYR A O 1
ATOM 791 N N . ASN A 1 99 ? -3.607 15.245 13.728 1.00 98.38 99 ASN A N 1
ATOM 792 C CA . ASN A 1 99 ? -4.171 14.668 14.937 1.00 98.38 99 ASN A CA 1
ATOM 793 C C . ASN A 1 99 ? -5.225 13.635 14.534 1.00 98.38 99 ASN A C 1
ATOM 795 O O . ASN A 1 99 ? -6.213 13.973 13.880 1.00 98.38 99 ASN A O 1
ATOM 799 N N . VAL A 1 100 ? -5.006 12.377 14.907 1.00 98.50 100 VAL A N 1
ATOM 800 C CA . VAL A 1 100 ? -5.921 11.274 14.611 1.00 98.50 100 VAL A CA 1
ATOM 801 C C . VAL A 1 100 ? -6.112 10.430 15.860 1.00 98.50 100 VAL A C 1
ATOM 803 O O . VAL A 1 100 ? -5.150 10.069 16.534 1.00 98.50 100 VAL A O 1
ATOM 806 N N . SER A 1 101 ? -7.364 10.105 16.168 1.00 98.50 101 SER A N 1
ATOM 807 C CA . SER A 1 101 ? -7.728 9.224 17.274 1.00 98.50 101 SER A CA 1
ATOM 808 C C . SER A 1 101 ? -8.935 8.397 16.869 1.00 98.50 101 SER A C 1
ATOM 810 O O . SER A 1 101 ? -9.977 8.949 16.527 1.00 98.50 101 SER A O 1
ATOM 812 N N . VAL A 1 102 ? -8.799 7.076 16.883 1.00 98.38 102 VAL A N 1
ATOM 813 C CA . VAL A 1 102 ? -9.824 6.129 16.437 1.00 98.38 102 VAL A CA 1
ATOM 814 C C . VAL A 1 102 ? -9.892 4.937 17.378 1.00 98.38 102 VAL A C 1
ATOM 816 O O . VAL A 1 102 ? -8.882 4.506 17.930 1.00 98.38 102 VAL A O 1
ATOM 819 N N . ASP A 1 103 ? -11.089 4.378 17.534 1.00 97.94 103 ASP A N 1
ATOM 820 C CA . ASP A 1 103 ? -11.316 3.154 18.291 1.00 97.94 103 ASP A CA 1
ATOM 821 C C . ASP A 1 103 ? -12.001 2.086 17.431 1.00 97.94 103 ASP A C 1
ATOM 823 O O . ASP A 1 103 ? -13.173 2.209 17.058 1.00 97.94 103 ASP A O 1
ATOM 827 N N . TYR A 1 104 ? -11.261 1.029 17.090 1.00 96.69 104 TYR A N 1
ATOM 828 C CA . TYR A 1 104 ? -11.796 -0.090 16.325 1.00 96.69 104 TYR A CA 1
ATOM 829 C C . TYR A 1 104 ? -12.355 -1.163 17.253 1.00 96.69 104 TYR A C 1
ATOM 831 O O . TYR A 1 104 ? -11.657 -2.071 17.681 1.00 96.69 104 TYR A O 1
ATOM 839 N N . ASN A 1 105 ? -13.669 -1.148 17.458 1.00 90.38 105 ASN A N 1
ATOM 840 C CA . ASN A 1 105 ? -14.381 -2.147 18.268 1.00 90.38 105 ASN A CA 1
ATOM 841 C C . ASN A 1 105 ? -14.469 -3.558 17.635 1.00 90.38 105 ASN A C 1
ATOM 843 O O . ASN A 1 105 ? -15.135 -4.452 18.160 1.00 90.38 105 ASN A O 1
ATOM 847 N N . LYS A 1 106 ? -13.855 -3.769 16.466 1.00 91.94 106 LYS A N 1
ATOM 848 C CA . LYS A 1 106 ? -13.802 -5.054 15.756 1.00 91.94 106 LYS A CA 1
ATOM 849 C C . LYS A 1 106 ? -12.528 -5.144 14.920 1.00 91.94 106 LYS A C 1
ATOM 851 O O . LYS A 1 106 ? -12.078 -4.143 14.372 1.00 91.94 106 LYS A O 1
ATOM 856 N N . LYS A 1 107 ? -12.006 -6.362 14.765 1.00 95.00 107 LYS A N 1
ATOM 857 C CA . LYS A 1 107 ? -10.880 -6.640 13.868 1.00 95.00 107 LYS A CA 1
ATOM 858 C C . LYS A 1 107 ? -11.321 -6.565 12.414 1.00 95.00 107 LYS A C 1
ATOM 860 O O . LYS A 1 107 ? -12.312 -7.181 12.021 1.00 95.00 107 LYS A O 1
ATOM 865 N N . GLY A 1 108 ? -10.554 -5.835 11.625 1.00 95.56 108 GLY A N 1
ATOM 866 C CA . GLY A 1 108 ? -10.649 -5.783 10.181 1.00 95.56 108 GLY A CA 1
ATOM 867 C C . GLY A 1 108 ? -9.602 -6.650 9.488 1.00 95.56 108 GLY A C 1
ATOM 868 O O . GLY A 1 108 ? -8.683 -7.179 10.112 1.00 95.56 108 GLY A O 1
ATOM 869 N N . THR A 1 109 ? -9.743 -6.822 8.174 1.00 96.56 109 THR A N 1
ATOM 870 C CA . THR A 1 109 ? -8.803 -7.610 7.359 1.00 96.56 109 THR A CA 1
ATOM 871 C C . THR A 1 109 ? -8.132 -6.717 6.334 1.00 96.56 109 THR A C 1
ATOM 873 O O . THR A 1 109 ? -8.809 -6.202 5.445 1.00 96.56 109 THR A O 1
ATOM 876 N N . ILE A 1 110 ? -6.810 -6.590 6.418 1.00 97.69 110 ILE A N 1
ATOM 877 C CA . ILE A 1 110 ? -5.986 -6.023 5.350 1.00 97.69 110 ILE A CA 1
ATOM 878 C C . ILE A 1 110 ? -5.339 -7.196 4.618 1.00 97.69 110 ILE A C 1
ATOM 880 O O . ILE A 1 110 ? -4.642 -8.000 5.229 1.00 97.69 110 ILE A O 1
ATOM 884 N N . VAL A 1 111 ? -5.621 -7.311 3.323 1.00 97.94 111 VAL A N 1
ATOM 885 C CA . VAL A 1 111 ? -5.045 -8.330 2.440 1.00 97.94 111 VAL A CA 1
ATOM 886 C C . VAL A 1 111 ? -3.587 -7.984 2.164 1.00 97.94 111 VAL A C 1
ATOM 888 O O . VAL A 1 111 ? -2.702 -8.787 2.428 1.00 97.94 111 VAL A O 1
ATOM 891 N N . CYS A 1 112 ? -3.335 -6.776 1.662 1.00 98.31 112 CYS A N 1
ATOM 892 C CA . CYS A 1 112 ? -1.997 -6.264 1.396 1.00 98.31 112 CYS A CA 1
ATOM 893 C C . CYS A 1 112 ? -2.007 -4.736 1.234 1.00 98.31 112 CYS A C 1
ATOM 895 O O . CYS A 1 112 ? -3.063 -4.106 1.103 1.00 98.31 112 CYS A O 1
ATOM 897 N N . CYS A 1 113 ? -0.808 -4.162 1.227 1.00 98.56 113 CYS A N 1
ATOM 898 C CA . CYS A 1 113 ? -0.514 -2.799 0.817 1.00 98.56 113 CYS A CA 1
ATOM 899 C C . CYS A 1 113 ? 0.385 -2.848 -0.422 1.00 98.56 113 CYS A C 1
ATOM 901 O O . CYS A 1 113 ? 1.558 -3.205 -0.328 1.00 98.56 113 CYS A O 1
ATOM 903 N N . LEU A 1 114 ? -0.169 -2.510 -1.579 1.00 98.69 114 LEU A N 1
ATOM 904 C CA . LEU A 1 114 ? 0.553 -2.422 -2.840 1.00 98.69 114 LEU A CA 1
ATOM 905 C C . LEU A 1 114 ? 1.252 -1.063 -2.946 1.00 98.69 114 LEU A C 1
ATOM 907 O O . LEU A 1 114 ? 0.660 -0.038 -2.603 1.00 98.69 114 LEU A O 1
ATOM 911 N N . PHE A 1 115 ? 2.490 -1.050 -3.428 1.00 98.00 115 PHE A N 1
ATOM 912 C CA . PHE A 1 115 ? 3.231 0.176 -3.709 1.00 98.00 115 PHE A CA 1
ATOM 913 C C . PHE A 1 115 ? 4.141 0.044 -4.938 1.00 98.00 115 PHE A C 1
ATOM 915 O O . PHE A 1 115 ? 4.424 -1.060 -5.405 1.00 98.00 115 PHE A O 1
ATOM 922 N N . GLY A 1 116 ? 4.558 1.182 -5.489 1.00 95.19 116 GLY A N 1
ATOM 923 C CA . GLY A 1 116 ? 5.480 1.286 -6.619 1.00 95.19 116 GLY A CA 1
ATOM 924 C C . GLY A 1 116 ? 6.772 1.987 -6.211 1.00 95.19 116 GLY A C 1
ATOM 925 O O . GLY A 1 116 ? 7.346 1.658 -5.176 1.00 95.19 116 GLY A O 1
ATOM 926 N N . HIS A 1 117 ? 7.210 2.950 -7.030 1.00 95.62 117 HIS A N 1
ATOM 927 C CA . HIS A 1 117 ? 8.339 3.867 -6.794 1.00 95.62 117 HIS A CA 1
ATOM 928 C C . HIS A 1 117 ? 9.739 3.244 -6.731 1.00 95.62 117 HIS A C 1
ATOM 930 O O . HIS A 1 117 ? 10.665 3.746 -7.346 1.00 95.62 117 HIS A O 1
ATOM 936 N N . VAL A 1 118 ? 9.904 2.105 -6.066 1.00 95.81 118 VAL A N 1
ATOM 937 C CA . VAL A 1 118 ? 11.213 1.494 -5.785 1.00 95.81 118 VAL A CA 1
ATOM 938 C C . VAL A 1 118 ? 11.798 0.691 -6.950 1.00 95.81 118 VAL A C 1
ATOM 940 O O . VAL A 1 118 ? 12.924 0.210 -6.882 1.00 95.81 118 VAL A O 1
ATOM 943 N N . HIS A 1 119 ? 11.016 0.495 -8.018 1.00 96.06 119 HIS A N 1
ATOM 944 C CA . HIS A 1 119 ? 11.407 -0.268 -9.210 1.00 96.06 119 HIS A CA 1
ATOM 945 C C . HIS A 1 119 ? 11.952 -1.687 -8.914 1.00 96.06 119 HIS A C 1
ATOM 947 O O . HIS A 1 119 ? 12.713 -2.256 -9.700 1.00 96.06 119 HIS A O 1
ATOM 953 N N . ALA A 1 120 ? 11.521 -2.304 -7.816 1.00 96.69 120 ALA A N 1
ATOM 954 C CA . ALA A 1 120 ? 11.935 -3.636 -7.384 1.00 96.69 120 ALA A CA 1
ATOM 955 C C . ALA A 1 120 ? 10.731 -4.492 -6.982 1.00 96.69 120 ALA A C 1
ATOM 957 O O . ALA A 1 120 ? 9.690 -3.979 -6.564 1.00 96.69 120 ALA A O 1
ATOM 958 N N . ASP A 1 121 ? 10.878 -5.806 -7.105 1.00 97.31 121 ASP A N 1
ATOM 959 C CA . ASP A 1 121 ? 9.937 -6.788 -6.587 1.00 97.31 121 ASP A CA 1
ATOM 960 C C . ASP A 1 121 ? 10.142 -6.972 -5.077 1.00 97.31 121 ASP A C 1
ATOM 962 O O . ASP A 1 121 ? 11.112 -7.586 -4.647 1.00 97.31 121 ASP A O 1
ATOM 966 N N . ASN A 1 122 ? 9.191 -6.507 -4.262 1.00 97.81 122 ASN A N 1
ATOM 967 C CA . ASN A 1 122 ? 9.221 -6.698 -2.809 1.00 97.81 122 ASN A CA 1
ATOM 968 C C . ASN A 1 122 ? 7.998 -7.476 -2.316 1.00 97.81 122 ASN A C 1
ATOM 970 O O . ASN A 1 122 ? 6.890 -7.279 -2.815 1.00 97.81 122 ASN A O 1
ATOM 974 N N . ILE A 1 123 ? 8.201 -8.308 -1.290 1.00 97.88 123 ILE A N 1
ATOM 975 C CA . ILE A 1 123 ? 7.165 -8.775 -0.356 1.00 97.88 123 ILE A CA 1
ATOM 976 C C . ILE A 1 123 ? 7.775 -8.692 1.041 1.00 97.88 123 ILE A C 1
ATOM 978 O O . ILE A 1 123 ? 8.615 -9.511 1.409 1.00 97.88 123 ILE A O 1
ATOM 982 N N . VAL A 1 124 ? 7.363 -7.692 1.814 1.00 97.69 124 VAL A N 1
ATOM 983 C CA . VAL A 1 124 ? 7.889 -7.431 3.159 1.00 97.69 124 VAL A CA 1
ATOM 984 C C . VAL A 1 124 ? 6.727 -7.282 4.128 1.00 97.69 124 VAL A C 1
ATOM 986 O O . VAL A 1 124 ? 5.712 -6.675 3.800 1.00 97.69 124 VAL A O 1
ATOM 989 N N . TYR A 1 125 ? 6.860 -7.839 5.328 1.00 97.12 125 TYR A N 1
ATOM 990 C CA . TYR A 1 125 ? 5.804 -7.789 6.334 1.00 97.12 125 TYR A CA 1
ATOM 991 C C . TYR A 1 125 ? 6.111 -6.765 7.418 1.00 97.12 125 TYR A C 1
ATOM 993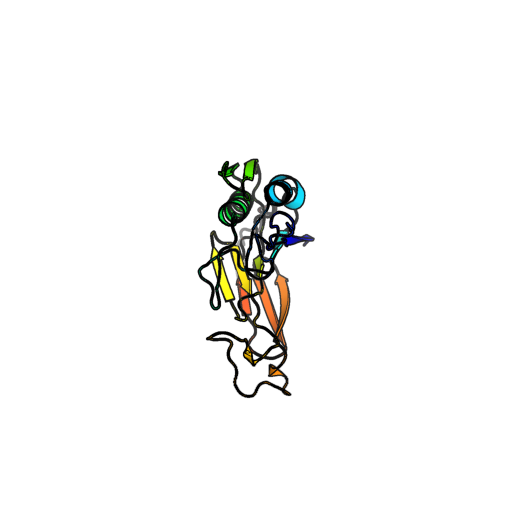 O O . TYR A 1 125 ? 7.198 -6.763 7.994 1.00 97.12 125 TYR A O 1
ATOM 1001 N N . LYS A 1 126 ? 5.106 -5.958 7.759 1.00 95.88 126 LYS A N 1
ATOM 1002 C CA . LYS A 1 126 ? 5.097 -5.118 8.960 1.00 95.88 126 LYS A CA 1
ATOM 1003 C C . LYS A 1 126 ? 3.770 -5.303 9.678 1.00 95.88 126 LYS A C 1
ATOM 1005 O O . LYS A 1 126 ? 2.721 -5.234 9.051 1.00 95.88 126 LYS A O 1
ATOM 1010 N N . ASP A 1 127 ? 3.818 -5.615 10.973 1.00 94.38 127 ASP A N 1
ATOM 1011 C CA . ASP A 1 127 ? 2.623 -5.872 11.794 1.00 94.38 127 ASP A CA 1
ATOM 1012 C C . ASP A 1 127 ? 1.644 -6.894 11.158 1.00 94.38 127 ASP A C 1
ATOM 1014 O O . ASP A 1 127 ? 0.425 -6.742 11.220 1.00 94.38 127 ASP A O 1
ATOM 1018 N N . ASN A 1 128 ? 2.189 -7.955 10.543 1.00 92.81 128 ASN A N 1
ATOM 1019 C CA . ASN A 1 128 ? 1.466 -9.000 9.793 1.00 92.81 128 ASN A CA 1
ATOM 1020 C C . ASN A 1 128 ? 0.714 -8.521 8.535 1.00 92.81 128 ASN A C 1
ATOM 1022 O O . ASN A 1 128 ? -0.124 -9.249 8.003 1.00 92.81 128 ASN A O 1
ATOM 1026 N N . ILE A 1 129 ? 1.020 -7.325 8.037 1.00 97.00 129 ILE A N 1
ATOM 1027 C CA . ILE A 1 129 ? 0.500 -6.794 6.777 1.00 97.00 129 ILE A CA 1
ATOM 1028 C C . ILE A 1 129 ? 1.579 -6.958 5.710 1.00 97.00 129 ILE A C 1
ATOM 1030 O O . ILE A 1 129 ? 2.717 -6.532 5.905 1.00 97.00 129 ILE A O 1
ATOM 1034 N N . ALA A 1 130 ? 1.225 -7.581 4.585 1.00 98.12 130 ALA A N 1
ATOM 1035 C CA . ALA A 1 130 ? 2.117 -7.705 3.439 1.00 98.12 130 ALA A CA 1
ATOM 1036 C C . ALA A 1 130 ? 2.187 -6.371 2.680 1.00 98.12 130 ALA A C 1
ATOM 1038 O O . ALA A 1 130 ? 1.182 -5.912 2.134 1.00 98.12 130 ALA A O 1
ATOM 1039 N N . HIS A 1 131 ? 3.372 -5.773 2.622 1.00 98.50 131 HIS A N 1
ATOM 1040 C CA . HIS A 1 131 ? 3.709 -4.643 1.765 1.00 98.50 131 HIS A CA 1
ATOM 1041 C C . HIS A 1 131 ? 4.403 -5.181 0.516 1.00 98.50 131 HIS A C 1
ATOM 1043 O O . HIS A 1 131 ? 5.417 -5.876 0.610 1.00 98.50 131 HIS A O 1
ATOM 1049 N N . ILE A 1 132 ? 3.837 -4.894 -0.653 1.00 98.62 132 ILE A N 1
ATOM 1050 C CA . ILE A 1 132 ? 4.207 -5.553 -1.904 1.00 98.62 132 ILE A CA 1
ATOM 1051 C C . ILE A 1 132 ? 4.449 -4.513 -2.988 1.00 98.62 132 ILE A C 1
ATOM 1053 O O . ILE A 1 132 ? 3.590 -3.669 -3.230 1.00 98.62 132 ILE A O 1
ATOM 1057 N N . SER A 1 133 ? 5.568 -4.643 -3.693 1.00 98.12 133 SER A N 1
ATOM 1058 C CA . SER A 1 133 ? 5.800 -3.925 -4.944 1.00 98.12 133 SER A CA 1
ATOM 1059 C C . SER A 1 133 ? 6.072 -4.878 -6.092 1.00 98.12 133 SER A C 1
ATOM 1061 O O . SER A 1 133 ? 6.564 -5.999 -5.911 1.00 98.12 133 SER A O 1
ATOM 1063 N N . THR A 1 134 ? 5.738 -4.413 -7.287 1.00 97.44 134 THR A N 1
ATOM 1064 C CA . THR A 1 134 ? 6.147 -5.004 -8.559 1.00 97.44 134 THR A CA 1
ATOM 1065 C C . THR A 1 134 ? 7.233 -4.107 -9.141 1.00 97.44 134 THR A C 1
ATOM 1067 O O . THR A 1 134 ? 7.127 -2.880 -9.068 1.00 97.44 134 THR A O 1
ATOM 1070 N N . THR A 1 135 ? 8.283 -4.700 -9.709 1.00 96.25 135 THR A N 1
ATOM 1071 C CA . THR A 1 135 ? 9.279 -3.953 -10.488 1.00 96.25 135 THR A CA 1
ATOM 1072 C C . THR A 1 135 ? 8.626 -3.243 -11.689 1.00 96.25 135 THR A C 1
ATOM 1074 O O . THR A 1 135 ? 7.425 -3.329 -11.925 1.00 96.25 135 THR A O 1
ATOM 1077 N N . CYS A 1 136 ? 9.395 -2.492 -12.468 1.00 95.25 136 CYS A N 1
ATOM 1078 C CA . CYS A 1 136 ? 8.857 -1.645 -13.530 1.00 95.25 136 CYS A CA 1
ATOM 1079 C C . CYS A 1 136 ? 9.100 -2.202 -14.936 1.00 95.25 136 CYS A C 1
ATOM 1081 O O . CYS A 1 136 ? 10.062 -2.935 -15.180 1.00 95.25 136 CYS A O 1
ATOM 1083 N N . SER A 1 137 ? 8.313 -1.739 -15.908 1.00 94.31 137 SER A N 1
ATOM 1084 C CA . SER A 1 137 ? 8.585 -2.002 -17.329 1.00 94.31 137 SER A CA 1
ATOM 1085 C C . SER A 1 137 ? 9.761 -1.186 -17.894 1.00 94.31 137 SER A C 1
ATOM 1087 O O . SER A 1 137 ? 10.271 -1.459 -18.975 1.00 94.31 137 SER A O 1
ATOM 1089 N N . ASN A 1 138 ? 10.250 -0.183 -17.159 1.00 90.94 138 ASN A N 1
ATOM 1090 C CA . ASN A 1 138 ? 11.453 0.534 -17.564 1.00 90.94 138 ASN A CA 1
ATOM 1091 C C . ASN A 1 138 ? 12.714 -0.228 -17.125 1.00 90.94 138 ASN A C 1
ATOM 1093 O O . ASN A 1 138 ? 13.194 -0.075 -16.003 1.00 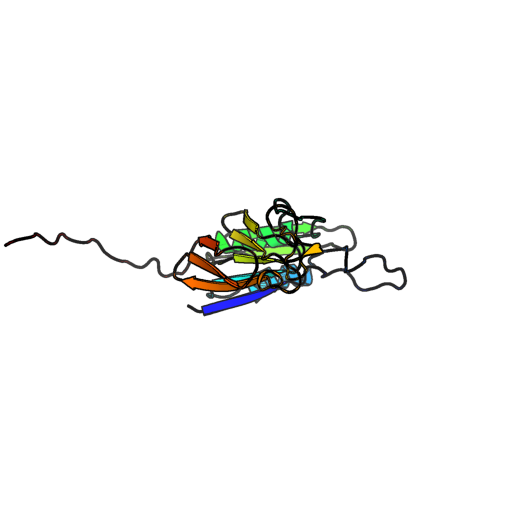90.94 138 ASN A O 1
ATOM 1097 N N . CYS A 1 139 ? 13.241 -1.069 -18.016 1.00 87.69 139 CYS A N 1
ATOM 1098 C CA . CYS A 1 139 ? 14.329 -2.007 -17.724 1.00 87.69 139 CYS A CA 1
ATOM 1099 C C . CYS A 1 139 ? 15.567 -1.369 -17.080 1.00 87.69 139 CYS A C 1
ATOM 1101 O O . CYS A 1 139 ? 16.209 -2.012 -16.254 1.00 87.69 139 CYS A O 1
ATOM 1103 N N . SER A 1 140 ? 15.904 -0.126 -17.442 1.00 88.88 140 SER A N 1
ATOM 1104 C CA . SER A 1 140 ? 17.103 0.555 -16.939 1.00 88.88 140 SER A CA 1
ATOM 1105 C C . SER A 1 140 ? 16.977 1.051 -15.500 1.00 88.88 140 SER A C 1
ATOM 1107 O O . SER A 1 140 ? 17.989 1.391 -14.898 1.00 88.88 140 SER A O 1
ATOM 1109 N N . TYR A 1 141 ? 15.759 1.107 -14.958 1.00 89.75 141 TYR A N 1
ATOM 1110 C CA . TYR A 1 141 ? 15.493 1.599 -13.604 1.00 89.75 141 TYR A CA 1
ATOM 1111 C C . TYR A 1 141 ? 15.225 0.478 -12.602 1.00 89.75 141 TYR A C 1
ATOM 1113 O O . TYR A 1 141 ? 15.047 0.760 -11.423 1.00 89.75 141 TYR A O 1
ATOM 1121 N N . ARG A 1 142 ? 15.205 -0.788 -13.039 1.00 92.31 142 ARG A N 1
ATOM 1122 C CA . ARG A 1 142 ? 14.994 -1.915 -12.126 1.00 92.31 142 ARG A CA 1
ATOM 1123 C C . ARG A 1 142 ? 16.132 -2.006 -11.117 1.00 92.31 142 ARG A C 1
ATOM 1125 O O . ARG A 1 142 ? 17.299 -2.043 -11.508 1.00 92.31 142 ARG A O 1
ATOM 1132 N N . TYR A 1 143 ? 15.786 -2.073 -9.837 1.00 90.00 143 TYR A N 1
ATOM 1133 C CA . TYR A 1 143 ? 16.768 -2.061 -8.759 1.00 90.00 143 TYR A CA 1
ATOM 1134 C C . TYR A 1 143 ? 17.137 -3.477 -8.293 1.00 90.00 143 TYR A C 1
ATOM 1136 O O . TYR A 1 143 ? 16.310 -4.391 -8.317 1.00 90.00 143 TYR A O 1
ATOM 1144 N N . GLY A 1 144 ? 18.409 -3.629 -7.911 1.00 89.75 144 GLY A N 1
ATOM 1145 C CA . GLY A 1 144 ? 19.050 -4.833 -7.374 1.00 89.75 144 GLY A CA 1
ATOM 1146 C C . GLY A 1 144 ? 18.540 -6.166 -7.930 1.00 89.75 144 GLY A C 1
ATOM 1147 O O . GLY A 1 144 ? 18.818 -6.480 -9.087 1.00 89.75 144 GLY A O 1
ATOM 1148 N N . SER A 1 145 ? 17.838 -6.969 -7.128 1.00 89.19 145 SER A N 1
ATOM 1149 C CA . SER A 1 145 ? 17.395 -8.328 -7.486 1.00 89.19 145 SER A CA 1
ATOM 1150 C C . SER A 1 145 ? 16.476 -8.382 -8.712 1.00 89.19 145 SER A C 1
ATOM 1152 O O . SER A 1 145 ? 16.380 -9.414 -9.375 1.00 89.19 145 SER A O 1
ATOM 1154 N N . SER A 1 146 ? 15.838 -7.260 -9.054 1.00 92.31 146 SER A N 1
ATOM 1155 C CA . SER A 1 146 ? 14.953 -7.130 -10.215 1.00 92.31 146 SER A CA 1
ATOM 1156 C C . SER A 1 146 ? 15.679 -6.692 -11.493 1.00 92.31 146 SER A C 1
ATOM 1158 O O . SER A 1 146 ? 15.061 -6.619 -12.558 1.00 92.31 146 SER A O 1
ATOM 1160 N N . ALA A 1 147 ? 16.976 -6.374 -11.427 1.00 91.38 147 ALA A N 1
ATOM 1161 C CA . ALA A 1 147 ? 17.743 -5.928 -12.583 1.00 91.38 147 ALA A CA 1
ATOM 1162 C C . ALA A 1 147 ? 17.937 -7.063 -13.604 1.00 91.38 147 ALA A C 1
ATOM 1164 O O . ALA A 1 147 ? 18.492 -8.118 -13.302 1.00 91.38 147 ALA A O 1
ATOM 1165 N N . ILE A 1 148 ? 17.531 -6.821 -14.855 1.00 89.62 148 ILE A N 1
ATOM 1166 C CA . ILE A 1 148 ? 17.696 -7.767 -15.968 1.00 89.62 148 ILE A CA 1
ATOM 1167 C C . ILE A 1 148 ? 18.408 -7.057 -17.117 1.00 89.62 148 ILE A C 1
ATOM 1169 O O . ILE A 1 148 ? 17.939 -6.036 -17.620 1.00 89.62 148 ILE A O 1
ATOM 1173 N N . LYS A 1 149 ? 19.542 -7.610 -17.556 1.00 88.06 149 LYS A N 1
ATOM 1174 C CA . LYS A 1 149 ? 20.296 -7.089 -18.706 1.00 88.06 149 LYS A CA 1
ATOM 1175 C C . LYS A 1 149 ? 19.598 -7.450 -20.019 1.00 88.06 149 LYS A C 1
ATOM 1177 O O . LYS A 1 149 ? 19.047 -8.538 -20.143 1.00 88.06 149 LYS A O 1
ATOM 1182 N N . ASN A 1 150 ? 19.695 -6.562 -21.012 1.00 89.00 150 ASN A N 1
ATOM 1183 C CA . ASN A 1 150 ? 19.209 -6.779 -22.384 1.00 89.00 150 ASN A CA 1
ATOM 1184 C C . ASN A 1 150 ? 17.707 -7.113 -22.481 1.00 89.00 150 ASN A C 1
ATOM 1186 O O . ASN A 1 150 ? 17.297 -7.902 -23.326 1.00 89.00 150 ASN A O 1
ATOM 1190 N N . ALA A 1 151 ? 16.889 -6.533 -21.601 1.00 91.06 151 ALA A N 1
ATOM 1191 C CA . ALA A 1 151 ? 15.450 -6.782 -21.574 1.00 91.06 151 ALA A CA 1
ATOM 1192 C C . ALA A 1 151 ? 14.654 -5.918 -22.575 1.00 91.06 151 ALA A C 1
ATOM 1194 O O . ALA A 1 151 ? 13.552 -6.312 -22.957 1.00 91.06 151 ALA A O 1
ATOM 1195 N N . THR A 1 152 ? 15.212 -4.792 -23.035 1.00 92.44 152 THR A N 1
ATOM 1196 C CA . THR A 1 152 ? 14.582 -3.905 -24.027 1.00 92.44 152 THR A CA 1
ATOM 1197 C C . THR A 1 152 ? 14.288 -4.644 -25.334 1.00 92.44 152 THR A C 1
ATOM 1199 O O . THR A 1 152 ? 15.153 -5.339 -25.866 1.00 92.44 152 THR A O 1
ATOM 1202 N N . GLY A 1 153 ? 13.070 -4.497 -25.854 1.00 92.56 153 GLY A N 1
ATOM 1203 C CA . GLY A 1 153 ? 12.590 -5.179 -27.058 1.00 92.56 153 GLY A CA 1
ATOM 1204 C C . GLY A 1 153 ? 12.233 -6.657 -26.860 1.00 92.56 153 GLY A C 1
ATOM 1205 O O . GLY A 1 153 ? 11.939 -7.347 -27.834 1.00 92.56 153 GLY A O 1
ATOM 1206 N N . THR A 1 154 ? 12.248 -7.162 -25.623 1.00 94.50 154 THR A N 1
ATOM 1207 C CA . THR A 1 154 ? 11.865 -8.545 -25.290 1.00 94.50 154 THR A CA 1
ATOM 1208 C C . THR A 1 154 ? 10.597 -8.573 -24.434 1.00 94.50 154 THR A C 1
ATOM 1210 O O . THR A 1 154 ? 10.167 -7.549 -23.912 1.00 94.50 154 THR A O 1
ATOM 1213 N N . VAL A 1 155 ? 10.020 -9.758 -24.200 1.00 94.31 155 VAL A N 1
ATOM 1214 C CA . VAL A 1 155 ? 8.901 -9.910 -23.245 1.00 94.31 155 VAL A CA 1
ATOM 1215 C C . VAL A 1 155 ? 9.272 -9.447 -21.828 1.00 94.31 155 VAL A C 1
ATOM 1217 O O . VAL A 1 155 ? 8.417 -8.971 -21.087 1.00 94.31 155 VAL A O 1
ATOM 1220 N N . ASN A 1 156 ? 10.561 -9.510 -21.475 1.00 94.31 156 ASN A N 1
ATOM 1221 C CA . ASN A 1 156 ? 11.076 -9.035 -20.195 1.00 94.31 156 ASN A CA 1
ATOM 1222 C C . ASN A 1 156 ? 11.159 -7.507 -20.118 1.00 94.31 156 ASN A C 1
ATOM 1224 O O . ASN A 1 156 ? 11.560 -6.981 -19.081 1.00 94.31 156 ASN A O 1
ATOM 1228 N N . GLU A 1 157 ? 10.789 -6.777 -21.172 1.00 94.94 157 GLU A N 1
ATOM 1229 C CA . GLU A 1 157 ? 10.575 -5.337 -21.072 1.00 94.94 157 GLU A CA 1
ATOM 1230 C C . GLU A 1 157 ? 9.392 -5.027 -20.161 1.00 94.94 157 GLU A C 1
ATOM 1232 O O . GLU A 1 157 ? 9.462 -4.116 -19.350 1.00 94.94 157 GLU A O 1
ATOM 1237 N N . ILE A 1 158 ? 8.344 -5.843 -20.193 1.00 95.31 158 ILE A N 1
ATOM 1238 C CA . ILE A 1 158 ? 7.160 -5.651 -19.359 1.00 95.31 158 ILE A CA 1
ATOM 1239 C C . ILE A 1 158 ? 7.406 -6.253 -17.973 1.00 95.31 158 ILE A C 1
ATOM 1241 O O . ILE A 1 158 ? 8.059 -7.286 -17.845 1.00 95.31 158 ILE A O 1
ATOM 1245 N N . ALA A 1 159 ? 6.880 -5.615 -16.932 1.00 96.19 159 ALA A N 1
ATOM 1246 C CA . ALA A 1 159 ? 6.710 -6.232 -15.622 1.00 96.19 159 ALA A CA 1
ATOM 1247 C C . ALA A 1 159 ? 5.305 -5.912 -15.107 1.00 96.19 159 ALA A C 1
ATOM 1249 O O . ALA A 1 159 ? 4.996 -4.765 -14.789 1.00 96.19 159 ALA A O 1
ATOM 1250 N N . LEU A 1 160 ? 4.442 -6.926 -15.079 1.00 96.56 160 LEU A N 1
ATOM 1251 C CA . LEU A 1 160 ? 3.045 -6.801 -14.672 1.00 96.56 160 LEU A CA 1
ATOM 1252 C C . LEU A 1 160 ? 2.644 -8.009 -13.831 1.00 96.56 160 LEU A C 1
ATOM 1254 O O . LEU A 1 160 ? 2.857 -9.143 -14.251 1.00 96.56 160 LEU A O 1
ATOM 1258 N N . ASP A 1 161 ? 2.012 -7.763 -12.686 1.00 98.06 161 ASP A N 1
ATOM 1259 C CA . ASP A 1 161 ? 1.427 -8.816 -11.859 1.00 98.06 161 ASP A CA 1
ATOM 1260 C C . ASP A 1 161 ? -0.099 -8.805 -11.912 1.00 98.06 161 ASP A C 1
ATOM 1262 O O . ASP A 1 161 ? -0.745 -7.765 -11.770 1.00 98.06 161 ASP A O 1
ATOM 1266 N N . PHE A 1 162 ? -0.675 -9.998 -12.023 1.00 98.00 162 PHE A N 1
ATOM 1267 C CA . PHE A 1 162 ? -2.093 -10.248 -11.808 1.00 98.00 162 PHE A CA 1
ATOM 1268 C C . PHE A 1 162 ? -2.303 -10.743 -10.378 1.00 98.00 162 PHE A C 1
ATOM 1270 O O . PHE A 1 162 ? -1.931 -11.867 -10.039 1.00 98.00 162 PHE A O 1
ATOM 1277 N N . LEU A 1 163 ? -2.912 -9.904 -9.537 1.00 97.88 163 LEU A N 1
ATOM 1278 C CA . LEU A 1 163 ? -3.230 -10.263 -8.158 1.00 97.88 163 LEU A CA 1
ATOM 1279 C C . LEU A 1 163 ? -4.527 -11.078 -8.086 1.00 97.88 163 LEU A C 1
ATOM 1281 O O . LEU A 1 163 ? -5.618 -10.559 -8.318 1.00 97.88 163 LEU A O 1
ATOM 1285 N N . THR A 1 164 ? -4.413 -12.338 -7.675 1.00 97.25 164 THR A N 1
ATOM 1286 C CA . THR A 1 164 ? -5.548 -13.211 -7.354 1.00 97.25 164 THR A CA 1
ATOM 1287 C C . THR A 1 164 ? -5.597 -13.478 -5.856 1.00 97.25 164 THR A C 1
ATOM 1289 O O . THR A 1 164 ? -4.601 -13.872 -5.257 1.00 97.25 164 THR A O 1
ATOM 1292 N N . ILE A 1 165 ? -6.771 -13.309 -5.243 1.00 95.06 165 ILE A N 1
ATOM 1293 C CA . ILE A 1 165 ? -6.980 -13.545 -3.810 1.00 95.06 165 ILE A CA 1
ATOM 1294 C C . ILE A 1 165 ? -7.868 -14.768 -3.601 1.00 95.06 165 ILE A C 1
ATOM 1296 O O . ILE A 1 165 ? -8.990 -14.824 -4.108 1.00 95.06 165 ILE A O 1
ATOM 1300 N N . ARG A 1 166 ? -7.402 -15.719 -2.789 1.00 91.25 166 ARG A N 1
ATOM 1301 C CA . ARG A 1 166 ? -8.153 -16.922 -2.417 1.00 91.25 166 ARG A CA 1
ATOM 1302 C C . ARG A 1 166 ? -7.919 -17.238 -0.945 1.00 91.25 166 ARG A C 1
ATOM 1304 O O . ARG A 1 166 ? -6.786 -17.433 -0.533 1.00 91.25 166 ARG A O 1
ATOM 1311 N N . ASN A 1 167 ? -9.000 -17.333 -0.171 1.00 87.88 167 ASN A N 1
ATOM 1312 C CA . ASN A 1 167 ? -8.964 -17.590 1.273 1.00 87.88 167 ASN A CA 1
ATOM 1313 C C . ASN A 1 167 ? -8.118 -16.557 2.039 1.00 87.88 167 ASN A C 1
ATOM 1315 O O . ASN A 1 167 ? -8.550 -15.411 2.164 1.00 87.88 167 ASN A O 1
ATOM 1319 N N . ASP A 1 168 ? -6.967 -16.975 2.550 1.00 91.88 168 ASP A N 1
ATOM 1320 C CA . ASP A 1 168 ? -5.937 -16.256 3.305 1.00 91.88 168 ASP A CA 1
ATOM 1321 C C . ASP A 1 168 ? -4.624 -16.116 2.507 1.00 91.88 168 ASP A C 1
ATOM 1323 O O . ASP A 1 168 ? -3.596 -15.715 3.049 1.00 91.88 168 ASP A O 1
ATOM 1327 N N . MET A 1 169 ? -4.663 -16.410 1.203 1.00 95.12 169 MET A N 1
ATOM 1328 C CA . MET A 1 169 ? -3.527 -16.310 0.291 1.00 95.12 169 MET A CA 1
ATOM 1329 C C . MET A 1 169 ? -3.779 -15.293 -0.826 1.00 95.12 169 MET A C 1
ATOM 1331 O O . MET A 1 169 ? -4.900 -15.138 -1.331 1.00 95.12 169 MET A O 1
ATOM 1335 N N . GLY A 1 170 ? -2.708 -14.620 -1.232 1.00 97.06 170 GLY A N 1
ATOM 1336 C CA . GLY A 1 170 ? -2.630 -13.840 -2.459 1.00 97.06 170 GLY A CA 1
ATOM 1337 C C . GLY A 1 170 ? -1.569 -14.407 -3.398 1.00 97.06 170 GLY A C 1
ATOM 1338 O O . GLY A 1 170 ? -0.499 -14.830 -2.962 1.00 97.06 170 GLY A O 1
ATOM 1339 N N . PHE A 1 171 ? -1.879 -14.409 -4.689 1.00 98.38 171 PHE A N 1
ATOM 1340 C CA . PHE A 1 171 ? -1.013 -14.878 -5.768 1.00 98.38 171 PHE A CA 1
ATOM 1341 C C . PHE A 1 171 ? -0.780 -13.730 -6.741 1.00 98.38 171 PHE A C 1
ATOM 1343 O O . PHE A 1 171 ? -1.735 -13.083 -7.162 1.00 98.38 171 PHE A O 1
ATOM 1350 N N . LEU A 1 172 ? 0.478 -13.482 -7.076 1.00 98.50 172 LEU A N 1
ATOM 1351 C CA . LEU A 1 172 ? 0.926 -12.496 -8.051 1.00 98.50 172 LEU A CA 1
ATOM 1352 C C . LEU A 1 172 ? 1.453 -13.284 -9.249 1.00 98.50 172 LEU A C 1
ATOM 1354 O O . LEU A 1 172 ? 2.576 -13.784 -9.203 1.00 98.50 172 L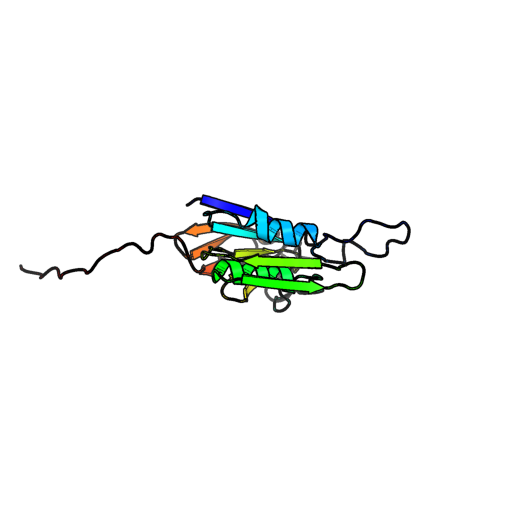EU A O 1
ATOM 1358 N N . THR A 1 173 ? 0.622 -13.458 -10.274 1.00 98.50 173 THR A N 1
ATOM 1359 C CA . THR A 1 173 ? 1.034 -14.136 -11.511 1.00 98.50 173 THR A CA 1
ATOM 1360 C C . THR A 1 173 ? 1.715 -13.129 -12.428 1.00 98.50 173 THR A C 1
ATOM 1362 O O . THR A 1 173 ? 1.099 -12.124 -12.791 1.00 98.50 173 THR A O 1
ATOM 1365 N N . ARG A 1 174 ? 2.971 -13.388 -12.794 1.00 97.75 174 ARG A N 1
ATOM 1366 C CA . ARG A 1 174 ? 3.829 -12.459 -13.530 1.00 97.75 174 ARG A CA 1
ATOM 1367 C C . ARG A 1 174 ? 3.656 -12.626 -15.033 1.00 97.75 174 ARG A C 1
ATOM 1369 O O . ARG A 1 174 ? 3.777 -13.719 -15.579 1.00 97.75 174 ARG A O 1
ATOM 1376 N N . PHE A 1 175 ? 3.485 -11.503 -15.719 1.00 97.31 175 PHE A N 1
ATOM 1377 C CA . PHE A 1 175 ? 3.762 -11.390 -17.144 1.00 97.31 175 PHE A CA 1
ATOM 1378 C C . PHE A 1 175 ? 5.001 -10.517 -17.375 1.00 97.31 175 PHE A C 1
ATOM 1380 O O . PHE A 1 175 ? 5.081 -9.384 -16.891 1.00 97.31 175 PHE A O 1
ATOM 1387 N N . GLY A 1 176 ? 5.956 -11.056 -18.134 1.00 95.69 176 GLY A N 1
ATOM 1388 C CA . GLY A 1 176 ? 7.233 -10.414 -18.429 1.00 95.69 176 GLY A CA 1
ATOM 1389 C C . GLY A 1 176 ? 8.316 -10.725 -17.395 1.00 95.69 176 GLY A C 1
ATOM 1390 O O . GLY A 1 176 ? 8.401 -11.841 -16.890 1.00 95.69 176 GLY A O 1
ATOM 1391 N N . ALA A 1 177 ? 9.172 -9.749 -17.111 1.00 95.31 177 ALA A N 1
ATOM 1392 C CA . ALA A 1 177 ? 10.347 -9.908 -16.264 1.00 95.31 177 ALA A CA 1
ATOM 1393 C C . ALA A 1 177 ? 9.992 -10.341 -14.847 1.00 95.31 177 ALA A C 1
ATOM 1395 O O . ALA A 1 177 ? 9.172 -9.684 -14.224 1.00 95.31 177 ALA A O 1
ATOM 1396 N N . GLY A 1 178 ? 10.671 -11.355 -14.311 1.00 93.75 178 GLY A N 1
ATOM 1397 C CA . GLY A 1 178 ? 10.505 -11.836 -12.937 1.00 93.75 178 GLY A CA 1
ATOM 1398 C C . GLY A 1 178 ? 9.840 -13.209 -12.879 1.00 93.75 178 GLY A C 1
ATOM 1399 O O . GLY A 1 178 ? 9.973 -14.018 -13.794 1.00 93.75 178 GLY A O 1
ATOM 1400 N N . SER A 1 179 ? 9.170 -13.513 -11.773 1.00 95.56 179 SER A N 1
ATOM 1401 C CA . SER A 1 179 ? 8.522 -14.810 -11.550 1.00 95.56 179 SER A CA 1
ATOM 1402 C C . SER A 1 179 ? 7.246 -14.642 -10.739 1.00 95.56 179 SER A C 1
ATOM 1404 O O . SER A 1 179 ? 7.062 -13.615 -10.086 1.00 95.56 179 SER A O 1
ATOM 1406 N N . ASP A 1 180 ? 6.385 -15.658 -10.770 1.00 98.38 180 ASP A N 1
ATOM 1407 C CA . ASP A 1 180 ? 5.201 -15.714 -9.918 1.00 98.38 180 ASP A CA 1
ATOM 1408 C C . ASP A 1 180 ? 5.591 -15.634 -8.438 1.00 98.38 180 ASP A C 1
ATOM 1410 O O . ASP A 1 180 ? 6.576 -16.233 -7.995 1.00 98.38 180 ASP A O 1
ATOM 1414 N N . ARG A 1 181 ? 4.797 -14.901 -7.655 1.00 98.12 181 ARG A N 1
ATOM 1415 C CA . ARG A 1 181 ? 5.007 -14.723 -6.212 1.00 98.12 181 ARG A CA 1
ATOM 1416 C C . ARG A 1 181 ? 3.719 -15.009 -5.452 1.00 98.12 181 ARG A C 1
ATOM 1418 O O . ARG A 1 181 ? 2.620 -14.954 -6.000 1.00 98.12 181 ARG A O 1
ATOM 1425 N N . SER A 1 182 ? 3.834 -15.305 -4.164 1.00 98.12 182 SER A N 1
ATOM 1426 C CA . SER A 1 182 ? 2.669 -15.498 -3.299 1.00 98.12 182 SER A CA 1
ATOM 1427 C C . SER A 1 182 ? 2.919 -14.942 -1.906 1.00 98.12 182 SER A C 1
ATOM 1429 O O . SER A 1 182 ? 4.063 -14.762 -1.489 1.00 98.12 182 SER A O 1
ATOM 1431 N N . PHE A 1 183 ? 1.836 -14.637 -1.203 1.00 98.06 183 PHE A N 1
ATOM 1432 C CA . PHE A 1 183 ? 1.868 -14.136 0.164 1.00 98.06 183 PHE A CA 1
ATOM 1433 C C . PHE A 1 183 ? 0.648 -14.628 0.943 1.00 98.06 183 PHE A C 1
ATOM 1435 O O . PHE A 1 183 ? -0.368 -15.025 0.367 1.00 98.06 183 PHE A O 1
ATOM 1442 N N . THR A 1 184 ? 0.747 -14.579 2.266 1.00 96.31 184 THR A N 1
ATOM 1443 C CA . THR A 1 184 ? -0.339 -14.916 3.190 1.00 96.31 184 THR A CA 1
ATOM 1444 C C . THR A 1 184 ? -0.810 -13.665 3.910 1.00 96.31 184 THR A C 1
ATOM 1446 O O . THR A 1 184 ? -0.021 -12.755 4.154 1.00 96.31 184 THR A O 1
ATOM 1449 N N . TYR A 1 185 ? -2.077 -13.624 4.300 1.00 94.38 185 TYR A N 1
ATOM 1450 C CA . TYR A 1 185 ? -2.624 -12.536 5.103 1.00 94.38 185 TYR A CA 1
ATOM 1451 C C . TYR A 1 185 ? -3.608 -13.061 6.144 1.00 94.38 185 TYR A C 1
ATOM 1453 O O . TYR A 1 185 ? -4.270 -14.080 5.952 1.00 94.38 185 TYR A O 1
ATOM 1461 N N . VAL A 1 186 ? -3.735 -12.346 7.260 1.00 88.00 186 VAL A N 1
ATOM 1462 C CA . VAL A 1 186 ? -4.629 -12.761 8.345 1.00 88.00 186 VAL A CA 1
ATOM 1463 C C . VAL A 1 186 ? -6.071 -12.416 7.984 1.00 88.00 186 VAL A C 1
ATOM 1465 O O . VAL A 1 186 ? -6.449 -11.246 7.922 1.00 88.00 186 VAL A O 1
ATOM 1468 N N . ASN A 1 187 ? -6.897 -13.438 7.764 1.00 82.62 187 ASN A N 1
ATOM 1469 C CA . ASN A 1 187 ? -8.320 -13.258 7.505 1.0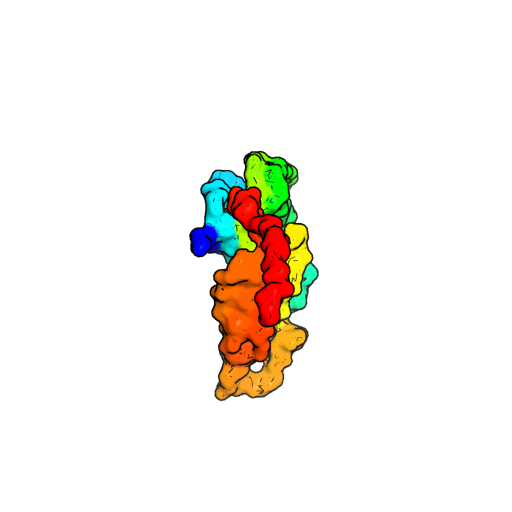0 82.62 187 ASN A CA 1
ATOM 1470 C C . ASN A 1 187 ? -9.111 -13.123 8.821 1.00 82.62 187 ASN A C 1
ATOM 1472 O O . ASN A 1 187 ? -9.378 -14.111 9.499 1.00 82.62 187 ASN A O 1
ATOM 1476 N N . ASN A 1 188 ? -9.530 -11.902 9.156 1.00 76.25 188 ASN A N 1
ATOM 1477 C CA . ASN A 1 188 ? -10.250 -11.559 10.390 1.00 76.25 188 ASN A CA 1
ATOM 1478 C C . ASN A 1 188 ? -11.779 -11.464 10.205 1.00 76.25 188 ASN A C 1
ATOM 1480 O O . ASN A 1 188 ? -12.463 -10.774 10.961 1.00 76.25 188 ASN A O 1
ATOM 1484 N N . THR A 1 189 ? -12.350 -12.116 9.188 1.00 64.75 189 THR A N 1
ATOM 1485 C CA . THR A 1 189 ? -13.808 -12.125 8.978 1.00 64.75 189 THR A CA 1
ATOM 1486 C C . THR A 1 189 ? -14.553 -12.762 10.157 1.00 64.75 189 THR A C 1
ATOM 1488 O O . THR A 1 189 ? -14.087 -13.746 10.723 1.00 64.75 189 THR A O 1
ATOM 1491 N N . LYS A 1 190 ? -15.767 -12.269 10.467 1.00 55.22 190 LYS A N 1
ATOM 1492 C CA . LYS A 1 190 ? -16.676 -12.790 11.521 1.00 55.22 190 LYS A CA 1
ATOM 1493 C C . LYS A 1 190 ? -17.070 -14.278 11.374 1.00 55.22 190 LYS A C 1
ATOM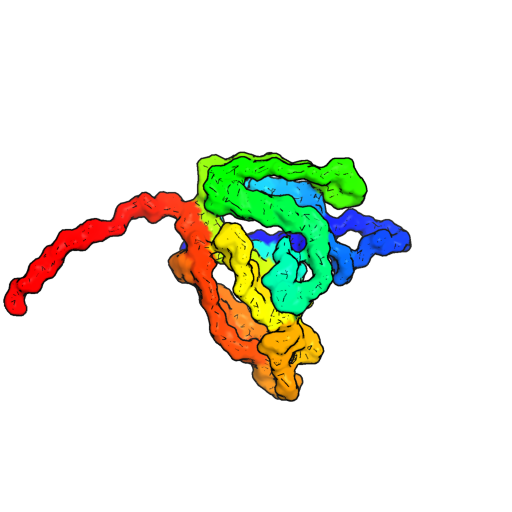 1495 O O . LYS A 1 190 ? -17.793 -14.802 12.217 1.00 55.22 190 LYS A O 1
ATOM 1500 N N . GLU A 1 191 ? -16.606 -14.965 10.334 1.00 48.62 191 GLU A N 1
ATOM 1501 C CA . GLU A 1 191 ? -16.831 -16.388 10.063 1.00 48.62 191 GLU A CA 1
ATOM 1502 C C . GLU A 1 191 ? -15.849 -17.321 10.796 1.00 48.62 191 GLU A C 1
ATOM 1504 O O . GLU A 1 191 ? -15.501 -18.383 10.293 1.00 48.62 191 GLU A O 1
ATOM 1509 N N . SER A 1 192 ? -15.472 -17.025 12.042 1.00 44.06 192 SER A N 1
ATOM 1510 C CA . SER A 1 192 ? -15.056 -18.091 12.967 1.00 44.06 192 SER A CA 1
ATOM 1511 C C . SER A 1 192 ? -16.291 -18.787 13.559 1.00 44.06 192 SER A C 1
ATOM 1513 O O . SER A 1 192 ? -16.479 -18.884 14.770 1.00 44.06 192 SER A O 1
ATOM 1515 N N . LYS A 1 193 ? -17.187 -19.282 12.697 1.00 40.25 193 LYS A N 1
ATOM 1516 C CA . LYS A 1 193 ? -18.255 -20.201 13.104 1.00 40.25 193 LYS A CA 1
ATOM 1517 C C . LYS A 1 193 ? -18.039 -21.559 12.451 1.00 40.25 193 LYS A C 1
ATOM 1519 O O . LYS A 1 193 ? -18.385 -21.757 11.298 1.00 40.25 193 LYS A O 1
ATOM 1524 N N . LYS A 1 194 ? -17.522 -22.470 13.286 1.00 46.69 194 LYS A N 1
ATOM 1525 C CA . LYS A 1 194 ? -17.658 -23.935 13.250 1.00 46.69 194 LYS A CA 1
ATOM 1526 C C . LYS A 1 194 ? -17.515 -24.606 11.880 1.00 46.69 194 LYS A C 1
ATOM 1528 O O . LYS A 1 194 ? -18.510 -24.780 11.195 1.00 46.69 194 LYS A O 1
ATOM 1533 N N . GLU A 1 195 ? -16.370 -25.240 11.661 1.00 38.56 195 GLU A N 1
ATOM 1534 C CA . GLU A 1 195 ? -16.305 -26.598 11.105 1.00 38.56 195 GLU A CA 1
ATOM 1535 C C . GLU A 1 195 ? -15.066 -27.293 11.675 1.00 38.56 195 GLU A C 1
ATOM 1537 O O . GLU A 1 195 ? -14.042 -26.653 11.871 1.00 38.56 195 GLU A O 1
ATOM 1542 N N . LYS A 1 196 ? -15.026 -28.584 11.982 1.00 39.25 196 LYS A N 1
ATOM 1543 C CA . LYS A 1 196 ? -15.998 -29.661 12.209 1.00 39.25 196 LYS A CA 1
ATOM 1544 C C . LYS A 1 196 ? -15.106 -30.722 12.862 1.00 39.25 196 LYS A C 1
ATOM 1546 O O . LYS A 1 196 ? -14.050 -31.035 12.316 1.00 39.25 196 LYS A O 1
ATOM 1551 N N . SER A 1 197 ? -15.471 -31.260 14.024 1.00 35.66 197 SER A N 1
ATOM 1552 C CA . SER A 1 197 ? -14.819 -32.481 14.496 1.00 35.66 197 SER A CA 1
ATOM 1553 C C . SER A 1 197 ? -15.109 -33.559 13.456 1.00 35.66 197 SER A C 1
ATOM 1555 O O . SER A 1 197 ? -16.262 -33.973 13.314 1.00 35.66 197 SER A O 1
ATOM 1557 N N . TYR A 1 198 ? -14.100 -33.988 12.704 1.00 36.56 198 TYR A N 1
ATOM 1558 C CA . TYR A 1 198 ? -14.198 -35.224 11.946 1.00 36.56 198 TYR A CA 1
ATOM 1559 C C . TYR A 1 198 ? -14.249 -36.361 12.968 1.00 36.56 198 TYR A C 1
ATOM 1561 O O . TYR A 1 198 ? -13.224 -36.848 13.438 1.00 36.56 198 TYR A O 1
ATOM 1569 N N . LEU A 1 199 ? -15.469 -36.737 13.366 1.00 38.97 199 LEU A N 1
ATOM 1570 C CA . LEU A 1 199 ? -15.711 -38.059 13.922 1.00 38.97 199 LEU A CA 1
ATOM 1571 C C . LEU A 1 199 ? -15.291 -39.066 12.851 1.00 38.97 199 LEU A C 1
ATOM 1573 O O . LEU A 1 199 ? -15.687 -38.949 11.691 1.00 38.97 199 LEU A O 1
ATOM 1577 N N . GLY A 1 200 ? -14.440 -40.002 13.260 1.00 38.28 200 GLY A N 1
ATOM 1578 C CA . GLY A 1 200 ? -13.746 -40.925 12.380 1.00 38.28 200 GLY A CA 1
ATOM 1579 C C . GLY A 1 200 ? -14.661 -41.673 11.419 1.00 38.28 200 GLY A C 1
ATOM 1580 O O . GLY A 1 200 ? -15.651 -42.288 11.817 1.00 38.28 200 GLY A O 1
ATOM 1581 N N . LEU A 1 201 ? -14.249 -41.705 10.153 1.00 35.62 201 LEU A N 1
ATOM 1582 C CA . LEU A 1 201 ? -14.596 -42.817 9.288 1.00 35.62 201 LEU A CA 1
ATOM 1583 C C . LEU A 1 201 ? -13.762 -44.019 9.747 1.00 35.62 201 LEU A C 1
ATOM 1585 O O . LEU A 1 201 ? -12.559 -44.095 9.502 1.00 35.62 201 LEU A O 1
ATOM 1589 N N . LYS A 1 202 ? -14.414 -44.954 10.442 1.00 43.56 202 LYS A N 1
ATOM 1590 C CA . LYS A 1 202 ? -13.952 -46.340 10.503 1.00 43.56 202 LYS A CA 1
ATOM 1591 C C . LYS A 1 202 ? -13.949 -46.880 9.074 1.00 43.56 202 LYS A C 1
ATOM 1593 O O . LYS A 1 202 ? -15.008 -46.979 8.460 1.00 43.56 202 LYS A O 1
ATOM 1598 N N . LEU A 1 203 ? -12.774 -47.245 8.574 1.00 36.62 203 LEU A N 1
ATOM 1599 C CA . LEU A 1 203 ? -12.655 -48.195 7.474 1.00 36.62 203 LEU A CA 1
ATOM 1600 C C . LEU A 1 203 ? -13.135 -49.557 7.995 1.00 36.62 203 LEU A C 1
ATOM 1602 O O . LEU A 1 203 ? -12.523 -50.143 8.886 1.00 36.62 203 LEU A O 1
ATOM 1606 N N . LEU A 1 204 ? -14.277 -50.002 7.484 1.00 43.38 204 LEU A N 1
ATOM 1607 C CA . LEU A 1 204 ? -14.764 -51.375 7.547 1.00 43.38 204 LEU A CA 1
ATOM 1608 C C . LEU A 1 204 ? -14.852 -51.863 6.101 1.00 43.38 204 LEU A C 1
ATOM 1610 O O . LEU A 1 204 ? -15.529 -51.213 5.303 1.00 43.38 204 LEU A O 1
ATOM 1614 N N . GLY A 1 205 ? -14.216 -53.002 5.820 1.00 39.00 205 GLY A N 1
ATOM 1615 C CA . GLY A 1 205 ? -14.311 -53.732 4.552 1.00 39.00 205 GLY A CA 1
ATOM 1616 C C . GLY A 1 205 ? -13.053 -53.644 3.718 1.00 39.00 205 GLY A C 1
ATOM 1617 O O . GLY A 1 205 ? -12.989 -52.714 2.889 1.00 39.00 205 GLY A O 1
#

InterPro domains:
  IPR029052 Metallo-dependent phosphatase-like [SSF56300] (3-150)

Secondary structure (DSSP, 8-state):
--EEEEE--TB-PSP--TT--S-TTT--B--HHHHHHIIIIIS-SSSEEEEE-SS-S-SSSTT---PPBTHHHHHHHHHHHHHT-EEEEEE-SSTT-EEEEEE-SS---EEEEEE-SS-S-EEEEETTEEEEE---S-GGG--GGG--TT-TTSGGG-EEEEEEEETTEEEEEEEESS--EEEE-----S---------------

pLDDT: mean 89.81, std 15.64, range [35.62, 98.81]

Radius of gyration: 20.19 Å; chains: 1; bounding box: 39×84×47 Å